Protein AF-A0AA39QCA6-F1 (afdb_monomer)

Secondary structure (DSSP, 8-state):
-PPPP-PPPEEEEHHHHHS--GGG-S-HHHHEEEESS----HHHHTSBHHHHHHHHHHHHHHHHHT----TTPEEEETTEEEEHHHHHHHHHHHT-BTTS----S-HHHHHHHHHHTEETTEE-------SEEEETTTTEEEETHHHHHH-SS---EEEEE-----TT-S----TT--HHHHHHHHHHTT-SEEE-HHHHSPPTTSTTGGGHHHHHHHHHHHGGGGGSSEEEE--S---GGGGGSTT-GGGSTTHHHH--SSEEE----TT----HHHHHHHHHHHHHHHHHHHTT-HHHHHHHHHTT-

Mean predicted aligned error: 9.58 Å

Nearest PDB structures (foldseek):
  4i4l-assembly1_A  TM=1.894E-01  e=5.790E+00  Escherichia coli K-12

pLDDT: mean 77.61, std 12.76, range [34.66, 95.19]

Organism: NCBI:txid153913

Structure (mmCIF, N/CA/C/O backbone):
data_AF-A0AA39QCA6-F1
#
_entry.id   AF-A0AA39QCA6-F1
#
loop_
_atom_site.group_PDB
_atom_site.id
_atom_site.type_symbol
_atom_site.label_atom_id
_atom_site.label_alt_id
_atom_site.label_comp_id
_atom_site.label_asym_id
_atom_site.label_entity_id
_atom_site.label_seq_id
_atom_site.pdbx_PDB_ins_code
_atom_site.Cartn_x
_atom_site.Cartn_y
_atom_site.Cartn_z
_atom_site.occupancy
_atom_site.B_iso_or_equiv
_atom_site.auth_seq_id
_atom_site.auth_comp_id
_atom_site.auth_asym_id
_atom_site.auth_atom_id
_atom_site.pdbx_PDB_model_num
ATOM 1 N N . MET A 1 1 ? 4.991 24.073 15.565 1.00 34.66 1 MET A N 1
ATOM 2 C CA . MET A 1 1 ? 5.374 22.679 15.270 1.00 34.66 1 MET A CA 1
ATOM 3 C C . MET A 1 1 ? 4.596 21.796 16.227 1.00 34.66 1 MET A C 1
ATOM 5 O O . MET A 1 1 ? 4.912 21.802 17.408 1.00 34.66 1 MET A O 1
ATOM 9 N N . TYR A 1 2 ? 3.527 21.143 15.769 1.00 42.19 2 TYR A N 1
ATOM 10 C CA . TYR A 1 2 ? 2.906 20.078 16.558 1.00 42.19 2 TYR A CA 1
ATOM 11 C C . TYR A 1 2 ? 3.878 18.895 16.539 1.00 42.19 2 TYR A C 1
ATOM 13 O O . TYR A 1 2 ? 4.306 18.484 15.461 1.00 42.19 2 TYR A O 1
ATOM 21 N N . GLY A 1 3 ? 4.318 18.434 17.711 1.00 46.06 3 GLY A N 1
ATOM 22 C CA . GLY A 1 3 ? 5.177 17.255 17.812 1.00 46.06 3 GLY A CA 1
ATOM 23 C C . GLY A 1 3 ? 4.458 16.044 17.223 1.00 46.06 3 GLY A C 1
ATOM 24 O O . GLY A 1 3 ? 3.248 15.903 17.401 1.00 46.06 3 GLY A O 1
ATOM 25 N N . LYS A 1 4 ? 5.188 15.197 16.494 1.00 58.91 4 LYS A N 1
ATOM 26 C CA . LYS A 1 4 ? 4.656 13.911 16.039 1.00 58.91 4 LYS A CA 1
ATOM 27 C C . LYS A 1 4 ? 4.224 13.108 17.280 1.00 58.91 4 LYS A C 1
ATOM 29 O O . LYS A 1 4 ? 4.981 13.116 18.253 1.00 58.91 4 LYS A O 1
ATOM 34 N N . PRO A 1 5 ? 3.037 12.477 17.287 1.00 67.06 5 PRO A N 1
ATOM 35 C CA . PRO A 1 5 ? 2.614 11.654 18.415 1.00 67.06 5 PRO A CA 1
ATOM 36 C C . PRO A 1 5 ? 3.649 10.555 18.684 1.00 67.06 5 PRO A C 1
ATOM 38 O O . PRO A 1 5 ? 4.165 9.955 17.741 1.00 67.06 5 PRO A O 1
ATOM 41 N N . ASP A 1 6 ? 3.969 10.320 19.955 1.00 77.44 6 ASP A N 1
ATOM 42 C CA . ASP A 1 6 ? 4.905 9.271 20.365 1.00 77.44 6 ASP A CA 1
ATOM 43 C C . ASP A 1 6 ? 4.131 7.965 20.580 1.00 77.44 6 ASP A C 1
ATOM 45 O O . ASP A 1 6 ? 3.565 7.727 21.648 1.00 77.44 6 ASP A O 1
ATOM 49 N N . TYR A 1 7 ? 4.017 7.159 19.523 1.00 85.88 7 TYR A N 1
ATOM 50 C CA . TYR A 1 7 ? 3.364 5.851 19.590 1.00 85.88 7 TYR A CA 1
ATOM 51 C C . TYR A 1 7 ? 4.320 4.780 20.137 1.00 85.88 7 TYR A C 1
ATOM 53 O O . TYR A 1 7 ? 5.543 4.909 20.003 1.00 85.88 7 TYR A O 1
ATOM 61 N N . PRO A 1 8 ? 3.796 3.688 20.728 1.00 86.56 8 PRO A N 1
ATOM 62 C CA . PRO A 1 8 ? 4.613 2.582 21.193 1.00 86.56 8 PRO A CA 1
ATOM 63 C C . PRO A 1 8 ? 5.435 2.010 20.044 1.00 86.56 8 PRO A C 1
ATOM 65 O O . PRO A 1 8 ? 4.950 1.819 18.929 1.00 86.56 8 PRO A O 1
ATOM 68 N N . LYS A 1 9 ? 6.689 1.687 20.350 1.00 91.81 9 LYS A N 1
ATOM 69 C CA . LYS A 1 9 ? 7.568 0.998 19.416 1.00 91.81 9 LYS A CA 1
ATOM 70 C C . LYS A 1 9 ? 7.007 -0.391 19.112 1.00 91.81 9 LYS A C 1
ATOM 72 O O . LYS A 1 9 ? 6.842 -1.198 20.027 1.00 91.81 9 LYS A O 1
ATOM 77 N N . ILE A 1 10 ? 6.772 -0.681 17.838 1.00 92.19 10 ILE A N 1
ATOM 78 C CA . ILE A 1 10 ? 6.326 -1.984 17.348 1.00 92.19 10 ILE A CA 1
ATOM 79 C C . ILE A 1 10 ? 7.381 -2.610 16.439 1.00 92.19 10 ILE A C 1
ATOM 81 O O . ILE A 1 10 ? 8.093 -1.909 15.718 1.00 92.19 10 ILE A O 1
ATOM 85 N N . THR A 1 11 ? 7.453 -3.940 16.465 1.00 94.19 11 THR A N 1
ATOM 86 C CA . THR A 1 11 ? 8.232 -4.736 15.519 1.00 94.19 11 THR A CA 1
ATOM 87 C C . THR A 1 11 ? 7.302 -5.674 14.756 1.00 94.19 11 THR A C 1
ATOM 89 O O . THR A 1 11 ? 6.596 -6.474 15.366 1.00 94.19 11 THR A O 1
ATOM 92 N N . LEU A 1 12 ? 7.321 -5.589 13.426 1.00 94.06 12 LEU A N 1
ATOM 93 C CA . LEU A 1 12 ? 6.774 -6.620 12.546 1.00 94.06 12 LEU A CA 1
ATOM 94 C C . LEU A 1 12 ? 7.924 -7.492 12.060 1.00 94.06 12 LEU A C 1
ATOM 96 O O . LEU A 1 12 ? 8.931 -6.958 11.600 1.00 94.06 12 LEU A O 1
ATOM 100 N N . SER A 1 13 ? 7.779 -8.811 12.120 1.00 93.88 13 SER A N 1
ATOM 101 C CA . SER A 1 13 ? 8.761 -9.732 11.549 1.00 93.88 13 SER A CA 1
ATOM 102 C C . SER A 1 13 ? 8.149 -10.540 10.416 1.00 93.88 13 SER A C 1
ATOM 104 O O . SER A 1 13 ? 6.953 -10.842 10.421 1.00 93.88 13 SER A O 1
ATOM 106 N N . ALA A 1 14 ? 8.977 -10.914 9.447 1.00 91.12 14 ALA A N 1
ATOM 107 C CA . ALA A 1 14 ? 8.542 -11.751 8.343 1.00 91.12 14 ALA A CA 1
ATOM 108 C C . ALA A 1 14 ? 8.024 -13.111 8.823 1.00 91.12 14 ALA A C 1
ATOM 110 O O . ALA A 1 14 ? 7.069 -13.627 8.242 1.00 91.12 14 ALA A O 1
ATOM 111 N N . HIS A 1 15 ? 8.588 -13.666 9.902 1.00 91.44 15 HIS A N 1
ATOM 112 C CA . HIS A 1 15 ? 8.078 -14.898 10.494 1.00 91.44 15 HIS A CA 1
ATOM 113 C C . HIS A 1 15 ? 6.670 -14.729 11.068 1.00 91.44 15 HIS A C 1
ATOM 115 O O . HIS A 1 15 ? 5.813 -15.575 10.826 1.00 91.44 15 HIS A O 1
ATOM 121 N N . GLY A 1 16 ? 6.404 -13.627 11.775 1.00 88.88 16 GLY A N 1
ATOM 122 C CA . GLY A 1 16 ? 5.080 -13.355 12.337 1.00 88.88 16 GLY A CA 1
ATOM 123 C C . GLY A 1 16 ? 4.006 -13.124 11.273 1.00 88.88 16 GLY A C 1
ATOM 124 O O . GLY A 1 16 ? 2.861 -13.522 11.468 1.00 88.88 16 GLY A O 1
ATOM 125 N N . GLU A 1 17 ? 4.373 -12.513 10.145 1.00 91.56 17 GLU A N 1
ATOM 126 C CA . GLU A 1 17 ? 3.425 -12.199 9.071 1.00 91.56 17 GLU A CA 1
ATOM 127 C C . GLU A 1 17 ? 3.255 -13.350 8.065 1.00 91.56 17 GLU A C 1
ATOM 129 O O . GLU A 1 17 ? 2.149 -13.595 7.596 1.00 91.56 17 GLU A O 1
ATOM 134 N N . THR A 1 18 ? 4.324 -14.091 7.750 1.00 86.56 18 THR A N 1
ATOM 135 C CA . THR A 1 18 ? 4.323 -15.083 6.654 1.00 86.56 18 THR A CA 1
ATOM 136 C C . THR A 1 18 ? 4.598 -16.521 7.087 1.00 86.56 18 THR A C 1
ATOM 138 O O . THR A 1 18 ? 4.476 -17.432 6.270 1.00 86.56 18 THR A O 1
ATOM 141 N N . GLY A 1 19 ? 5.043 -16.743 8.325 1.00 83.75 19 GLY A N 1
ATOM 142 C CA . GLY A 1 19 ? 5.541 -18.033 8.808 1.00 83.75 19 GLY A CA 1
ATOM 143 C C . GLY A 1 19 ? 6.961 -18.397 8.346 1.00 83.75 19 GLY A C 1
ATOM 144 O O . GLY A 1 19 ? 7.565 -19.302 8.923 1.00 83.75 19 GLY A O 1
ATOM 145 N N . HIS A 1 20 ? 7.540 -17.698 7.362 1.00 79.62 20 HIS A N 1
ATOM 146 C CA . HIS A 1 20 ? 8.895 -17.974 6.867 1.00 79.62 20 HIS A CA 1
ATOM 147 C C . HIS A 1 20 ? 9.974 -17.428 7.805 1.00 79.62 20 HIS A C 1
ATOM 149 O O . HIS A 1 20 ? 9.836 -16.349 8.373 1.00 79.62 20 HIS A O 1
ATOM 155 N N . THR A 1 21 ? 11.081 -18.156 7.946 1.00 83.50 21 THR A N 1
ATOM 156 C CA . THR A 1 21 ? 12.225 -17.712 8.753 1.00 83.50 21 THR A CA 1
ATOM 157 C C . THR A 1 21 ? 12.953 -16.551 8.079 1.00 83.50 21 THR A C 1
ATOM 159 O O . THR A 1 21 ? 13.288 -16.638 6.898 1.00 83.50 21 THR A O 1
ATOM 162 N N . GLU A 1 22 ? 13.295 -15.512 8.840 1.00 81.38 22 GLU A N 1
ATOM 163 C CA . GLU A 1 22 ? 13.960 -14.300 8.342 1.00 81.38 22 GLU A CA 1
ATOM 164 C C . GLU A 1 22 ? 15.272 -14.594 7.599 1.00 81.38 22 GLU A C 1
ATOM 166 O O . GLU A 1 22 ? 15.567 -13.963 6.590 1.00 81.38 22 GLU A O 1
ATOM 171 N N . LEU A 1 23 ? 16.026 -15.607 8.044 1.00 76.38 23 LEU A N 1
ATOM 172 C CA . LEU A 1 23 ? 17.295 -16.033 7.436 1.00 76.38 23 LEU A CA 1
ATOM 173 C C . LEU A 1 23 ? 17.159 -16.540 5.992 1.00 76.38 23 LEU A C 1
ATOM 175 O O . LEU A 1 23 ? 18.152 -16.616 5.277 1.00 76.38 23 LEU A O 1
ATOM 179 N N . THR A 1 24 ? 15.948 -16.907 5.568 1.00 81.06 24 THR A N 1
ATOM 180 C CA . THR A 1 24 ? 15.674 -17.345 4.189 1.00 81.06 24 THR A CA 1
ATOM 181 C C . THR A 1 24 ? 15.316 -16.188 3.258 1.00 81.06 24 THR A C 1
ATOM 183 O O . THR A 1 24 ? 15.189 -16.393 2.054 1.00 81.06 24 THR A O 1
ATOM 186 N N . ILE A 1 25 ? 15.167 -14.974 3.798 1.00 82.19 25 ILE A N 1
ATOM 187 C CA . ILE A 1 25 ? 14.769 -13.782 3.052 1.00 82.19 25 ILE A CA 1
ATOM 188 C C . ILE A 1 25 ? 16.029 -12.971 2.725 1.00 82.19 25 ILE A C 1
ATOM 190 O O . ILE A 1 25 ? 16.629 -12.387 3.634 1.00 82.19 25 ILE A O 1
ATOM 194 N N . PRO A 1 26 ? 16.433 -12.900 1.445 1.00 81.62 26 PRO A N 1
ATOM 195 C CA . PRO A 1 26 ? 17.686 -12.254 1.046 1.00 81.62 26 PRO A CA 1
ATOM 196 C C . PRO A 1 26 ? 17.631 -10.722 1.168 1.00 81.62 26 PRO A C 1
ATOM 198 O O . PRO A 1 26 ? 18.648 -10.061 1.380 1.00 81.62 26 PRO A O 1
ATOM 201 N N . VAL A 1 27 ? 16.435 -10.136 1.069 1.00 82.88 27 VAL A N 1
ATOM 202 C CA . VAL A 1 27 ? 16.223 -8.690 1.175 1.00 82.88 27 VAL A CA 1
ATOM 203 C C . VAL A 1 27 ? 16.119 -8.297 2.648 1.00 82.88 27 VAL A C 1
ATOM 205 O O . VAL A 1 27 ? 15.094 -8.517 3.290 1.00 82.88 27 VAL A O 1
ATOM 208 N N . LEU A 1 28 ? 17.160 -7.663 3.192 1.00 86.88 28 LEU A N 1
ATOM 209 C CA . LEU A 1 28 ? 17.229 -7.301 4.618 1.00 86.88 28 LEU A CA 1
ATOM 210 C C . LEU A 1 28 ? 16.045 -6.434 5.071 1.00 86.88 28 LEU A C 1
ATOM 212 O O . LEU A 1 28 ? 15.471 -6.659 6.135 1.00 86.88 28 LEU A O 1
ATOM 216 N N . LYS A 1 29 ? 15.616 -5.482 4.230 1.00 88.75 29 LYS A N 1
ATOM 217 C CA . LYS A 1 29 ? 14.455 -4.618 4.507 1.00 88.75 29 LYS A CA 1
ATOM 218 C C . LYS A 1 29 ? 13.118 -5.364 4.521 1.00 88.75 29 LYS A C 1
ATOM 220 O O . LYS A 1 29 ? 12.133 -4.767 4.931 1.00 88.75 29 LYS A O 1
ATOM 225 N N . GLN A 1 30 ? 13.064 -6.624 4.093 1.00 90.38 30 GLN A N 1
ATOM 226 C CA . GLN A 1 30 ? 11.866 -7.468 4.155 1.00 90.38 30 GLN A CA 1
ATOM 227 C C . GLN A 1 30 ? 11.841 -8.372 5.396 1.00 90.38 30 GLN A C 1
ATOM 229 O O . GLN A 1 30 ? 10.804 -8.957 5.686 1.00 90.38 30 GLN A O 1
ATOM 234 N N . GLN A 1 31 ? 12.945 -8.496 6.143 1.00 91.50 31 GLN A N 1
ATOM 235 C CA . GLN A 1 31 ? 13.037 -9.418 7.284 1.00 91.50 31 GLN A CA 1
ATOM 236 C C . GLN A 1 31 ? 12.243 -8.935 8.499 1.00 91.50 31 GLN A C 1
ATOM 238 O O . GLN A 1 31 ? 11.562 -9.717 9.160 1.00 91.50 31 GLN A O 1
ATOM 243 N N . SER A 1 32 ? 12.334 -7.644 8.816 1.00 94.31 32 SER A N 1
ATOM 244 C CA . SER A 1 32 ? 11.554 -7.037 9.891 1.00 94.31 32 SER A CA 1
ATOM 245 C C . SER A 1 32 ? 11.442 -5.528 9.717 1.00 94.31 32 SER A C 1
ATOM 247 O O . SER A 1 32 ? 12.291 -4.894 9.093 1.00 94.31 32 SER A O 1
ATOM 249 N N . TYR A 1 33 ? 10.394 -4.954 10.290 1.00 95.19 33 TYR A N 1
ATOM 250 C CA . TYR A 1 33 ? 10.192 -3.521 10.448 1.00 95.19 33 TYR A CA 1
ATOM 251 C C . TYR A 1 33 ? 10.167 -3.207 11.937 1.00 95.19 33 TYR A C 1
ATOM 253 O O . TYR A 1 33 ? 9.580 -3.955 12.715 1.00 95.19 33 TYR A O 1
ATOM 261 N N . THR A 1 34 ? 10.793 -2.108 12.348 1.00 95.19 34 THR A N 1
ATOM 262 C CA . THR A 1 34 ? 10.711 -1.618 13.724 1.00 95.19 34 THR A CA 1
ATOM 263 C C . THR A 1 34 ? 10.578 -0.103 13.729 1.00 95.19 34 THR A C 1
ATOM 265 O O . THR A 1 34 ? 11.450 0.594 13.215 1.00 95.19 34 THR A O 1
ATOM 268 N N . GLY A 1 35 ? 9.520 0.413 14.350 1.00 91.81 35 GLY A N 1
ATOM 269 C CA . GLY A 1 35 ? 9.253 1.848 14.390 1.00 91.81 35 GLY A CA 1
ATOM 270 C C . GLY A 1 35 ? 8.191 2.232 15.411 1.00 91.81 35 GLY A C 1
ATOM 271 O O . GLY A 1 35 ? 7.614 1.373 16.068 1.00 91.81 35 GLY A O 1
ATOM 272 N N . ASN A 1 36 ? 7.948 3.535 15.531 1.00 90.81 36 ASN A N 1
ATOM 273 C CA . ASN A 1 36 ? 6.932 4.121 16.412 1.00 90.81 36 ASN A CA 1
ATOM 274 C C . ASN A 1 36 ? 5.723 4.588 15.587 1.00 90.81 36 ASN A C 1
ATOM 276 O O . ASN A 1 36 ? 5.156 5.637 15.854 1.00 90.81 36 ASN A O 1
ATOM 280 N N . GLU A 1 37 ? 5.393 3.889 14.507 1.00 90.25 37 GLU A N 1
ATOM 281 C CA . GLU A 1 37 ? 4.160 4.134 13.759 1.00 90.25 37 GLU A CA 1
ATOM 282 C C . GLU A 1 37 ? 3.080 3.171 14.269 1.00 90.25 37 GLU A C 1
ATOM 284 O O . GLU A 1 37 ? 3.424 2.057 14.675 1.00 90.25 37 GLU A O 1
ATOM 289 N N . PRO A 1 38 ? 1.786 3.542 14.232 1.00 89.75 38 PRO A N 1
ATOM 290 C CA . PRO A 1 38 ? 0.683 2.718 14.729 1.00 89.75 38 PRO A CA 1
ATOM 291 C C . PRO A 1 38 ? 0.338 1.584 13.747 1.00 89.75 38 PRO A C 1
ATOM 293 O O . PRO A 1 38 ? -0.787 1.457 13.264 1.00 89.75 38 PRO A O 1
ATOM 296 N N . VAL A 1 39 ? 1.337 0.771 13.413 1.00 92.06 39 VAL A N 1
ATOM 297 C CA . VAL A 1 39 ? 1.218 -0.394 12.540 1.00 92.06 39 VAL A CA 1
ATOM 298 C C . VAL A 1 39 ? 0.601 -1.548 13.329 1.00 92.06 39 VAL A C 1
ATOM 300 O O . VAL A 1 39 ? 0.901 -1.742 14.502 1.00 92.06 39 VAL A O 1
ATOM 303 N N . ILE A 1 40 ? -0.260 -2.333 12.688 1.00 91.69 40 ILE A N 1
ATOM 304 C CA . ILE A 1 40 ? -0.935 -3.493 13.273 1.00 91.69 40 ILE A CA 1
ATOM 305 C C . ILE A 1 40 ? -0.448 -4.743 12.532 1.00 91.69 40 ILE A C 1
ATOM 307 O O . ILE A 1 40 ? -0.477 -4.781 11.302 1.00 91.69 40 ILE A O 1
ATOM 311 N N . SER A 1 41 ? 0.003 -5.776 13.243 1.00 92.12 41 SER A N 1
ATOM 312 C CA . SER A 1 41 ? 0.341 -7.061 12.611 1.00 92.12 41 SER A CA 1
ATOM 313 C C . SER A 1 41 ? -0.892 -7.725 11.992 1.00 92.12 41 SER A C 1
ATOM 315 O O . SER A 1 41 ? -2.031 -7.434 12.367 1.00 92.12 41 SER A O 1
ATOM 317 N N . SER A 1 42 ? -0.696 -8.626 11.030 1.00 89.50 42 SER A N 1
ATOM 318 C CA . SER A 1 42 ? -1.829 -9.198 10.289 1.00 89.50 42 SER A CA 1
ATOM 319 C C . SER A 1 42 ? -2.793 -9.987 11.181 1.00 89.50 42 SER A C 1
ATOM 321 O O . SER A 1 42 ? -4.003 -9.873 11.017 1.00 89.50 42 SER A O 1
ATOM 323 N N . ALA A 1 43 ? -2.302 -10.720 12.184 1.00 90.06 43 ALA A N 1
ATOM 324 C CA . ALA A 1 43 ? -3.157 -11.490 13.094 1.00 90.06 43 ALA A CA 1
ATOM 325 C C . ALA A 1 43 ? -4.204 -10.633 13.853 1.00 90.06 43 ALA A C 1
ATOM 327 O O . ALA A 1 43 ? -5.399 -10.925 13.744 1.00 90.06 43 ALA A O 1
ATOM 328 N N . PRO A 1 44 ? -3.831 -9.560 14.585 1.00 89.06 44 PRO A N 1
ATOM 329 C CA . PRO A 1 44 ? -4.809 -8.675 15.212 1.00 89.06 44 PRO A CA 1
ATOM 330 C C . PRO A 1 44 ? -5.627 -7.868 14.201 1.00 89.06 44 PRO A C 1
ATOM 332 O O . PRO A 1 44 ? -6.803 -7.625 14.465 1.00 89.06 44 PRO A O 1
ATOM 335 N N . ALA A 1 45 ? -5.056 -7.481 13.053 1.00 90.00 45 ALA A N 1
ATOM 336 C CA . ALA A 1 45 ? -5.798 -6.785 11.999 1.00 90.00 45 ALA A CA 1
ATOM 337 C C . ALA A 1 45 ? -6.918 -7.654 11.408 1.00 90.00 45 ALA A C 1
ATOM 339 O O . ALA A 1 45 ? -7.975 -7.128 11.081 1.00 90.00 45 ALA A O 1
ATOM 340 N N . ASN A 1 46 ? -6.706 -8.970 11.316 1.00 92.06 46 ASN A N 1
ATOM 341 C CA . ASN A 1 46 ? -7.664 -9.955 10.807 1.00 92.06 46 ASN A CA 1
ATOM 342 C C . ASN A 1 46 ? -8.655 -10.450 11.875 1.00 92.06 46 ASN A C 1
ATOM 344 O O . ASN A 1 46 ? -9.459 -11.330 11.584 1.00 92.06 46 ASN A O 1
ATOM 348 N N . THR A 1 47 ? -8.594 -9.947 13.115 1.00 93.06 47 THR A N 1
ATOM 349 C CA . THR A 1 47 ? -9.571 -10.339 14.140 1.00 93.06 47 THR A CA 1
ATOM 350 C C . THR A 1 47 ? -10.933 -9.711 13.812 1.00 93.06 47 THR A C 1
ATOM 352 O O . THR A 1 47 ? -10.996 -8.482 13.697 1.00 93.06 47 THR A O 1
ATOM 355 N N . PRO A 1 48 ? -12.021 -10.491 13.694 1.00 93.06 48 PRO A N 1
ATOM 356 C CA . PRO A 1 48 ? -13.343 -9.943 13.416 1.00 93.06 48 PRO A CA 1
ATOM 357 C C . PRO A 1 48 ? -13.832 -9.026 14.544 1.00 93.06 48 PRO A C 1
ATOM 359 O O . PRO A 1 48 ? -13.730 -9.353 15.728 1.00 93.06 48 PRO A O 1
ATOM 362 N N . CYS A 1 49 ? -14.417 -7.879 14.200 1.00 91.12 49 CYS A N 1
ATOM 363 C CA . CYS A 1 49 ? -14.918 -6.923 15.188 1.00 91.12 49 CYS A CA 1
ATOM 364 C C . CYS A 1 49 ? -16.040 -7.510 16.057 1.00 91.12 49 CYS A C 1
ATOM 366 O O . CYS A 1 49 ? -16.173 -7.104 17.212 1.00 91.12 49 CYS A O 1
ATOM 368 N N . ALA A 1 50 ? -16.832 -8.467 15.553 1.00 92.06 50 ALA A N 1
ATOM 369 C CA . ALA A 1 50 ? -17.869 -9.109 16.365 1.00 92.06 50 ALA A CA 1
ATOM 370 C C . ALA A 1 50 ? -17.289 -10.007 17.468 1.00 92.06 50 ALA A C 1
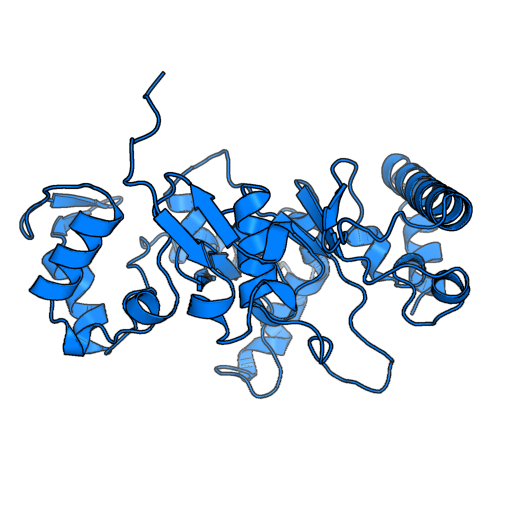ATOM 372 O O . ALA A 1 50 ? -17.909 -10.131 18.521 1.00 92.06 50 ALA A O 1
ATOM 373 N N . GLU A 1 51 ? -16.099 -10.584 17.262 1.00 94.38 51 GLU A N 1
ATOM 374 C CA . GLU A 1 51 ? -15.392 -11.363 18.289 1.00 94.38 51 GLU A CA 1
ATOM 375 C C . GLU A 1 51 ? -14.929 -10.463 19.443 1.00 94.38 51 GLU A C 1
ATOM 377 O O . GLU A 1 51 ? -15.006 -10.835 20.611 1.00 94.38 51 GLU A O 1
ATOM 382 N N . LEU A 1 52 ? -14.485 -9.251 19.112 1.00 91.69 52 LEU A N 1
ATOM 383 C CA . LEU A 1 52 ? -13.999 -8.266 20.077 1.00 91.69 52 LEU A CA 1
ATOM 384 C C . LEU A 1 52 ? -15.131 -7.525 20.800 1.00 91.69 52 LEU A C 1
ATOM 386 O O . LEU A 1 52 ? -14.961 -7.072 21.934 1.00 91.69 52 LEU A O 1
ATOM 390 N N . GLY A 1 53 ? -16.267 -7.349 20.123 1.00 91.38 53 GLY A N 1
ATOM 391 C CA . GLY A 1 53 ? -17.313 -6.422 20.537 1.00 91.38 53 GLY A CA 1
ATOM 392 C C . GLY A 1 53 ? -16.844 -4.960 20.526 1.00 91.38 53 GLY A C 1
ATOM 393 O O . GLY A 1 53 ? -15.671 -4.648 20.321 1.00 91.38 53 GLY A O 1
ATOM 394 N N . ILE A 1 54 ? -17.765 -4.026 20.776 1.00 89.19 54 ILE A N 1
ATOM 395 C CA . ILE A 1 54 ? -17.458 -2.582 20.750 1.00 89.19 54 ILE A CA 1
ATOM 396 C C . ILE A 1 54 ? -16.353 -2.233 21.759 1.00 89.19 54 ILE A C 1
ATOM 398 O O . ILE A 1 54 ? -15.429 -1.494 21.425 1.00 89.19 54 ILE A O 1
ATOM 402 N N . ASN A 1 55 ? -16.411 -2.807 22.967 1.00 89.31 55 ASN A N 1
ATOM 403 C CA . ASN A 1 55 ? -15.417 -2.572 24.016 1.00 89.31 55 ASN A CA 1
ATOM 404 C C . ASN A 1 55 ? -14.028 -3.076 23.609 1.00 89.31 55 ASN A C 1
ATOM 406 O O . ASN A 1 55 ? -13.065 -2.324 23.717 1.00 89.31 55 ASN A O 1
ATOM 410 N N . GLY A 1 56 ? -13.924 -4.303 23.088 1.00 90.19 56 GLY A N 1
ATOM 411 C CA . GLY A 1 56 ? -12.637 -4.871 22.691 1.00 90.19 56 GLY A CA 1
ATOM 412 C C . GLY A 1 56 ? -12.020 -4.154 21.490 1.00 90.19 56 GLY A C 1
ATOM 413 O O . GLY A 1 56 ? -10.813 -3.914 21.476 1.00 90.19 56 GLY A O 1
ATOM 414 N N . VAL A 1 57 ? -12.833 -3.739 20.507 1.00 89.38 57 VAL A N 1
ATOM 415 C CA . VAL A 1 57 ? -12.361 -2.888 19.399 1.00 89.38 57 VAL A CA 1
ATOM 416 C C . VAL A 1 57 ? -11.813 -1.575 19.953 1.00 89.38 57 VAL A C 1
ATOM 418 O O . VAL A 1 57 ? -10.717 -1.154 19.596 1.00 89.38 57 VAL A O 1
ATOM 421 N N . PHE A 1 58 ? -12.545 -0.947 20.867 1.00 87.25 58 PHE A N 1
ATOM 422 C CA . PHE A 1 58 ? -12.160 0.321 21.467 1.00 87.25 58 PHE A CA 1
ATOM 423 C C . PHE A 1 58 ? -10.852 0.246 22.272 1.00 87.25 58 PHE A C 1
ATOM 425 O O . PHE A 1 58 ? -9.967 1.086 22.106 1.00 87.25 58 PHE A O 1
ATOM 432 N N . GLU A 1 59 ? -10.701 -0.776 23.113 1.00 88.88 59 GLU A N 1
ATOM 433 C CA . GLU A 1 59 ? -9.479 -1.022 23.883 1.00 88.88 59 GLU A CA 1
ATOM 434 C C . GLU A 1 59 ? -8.271 -1.234 22.969 1.00 88.88 59 GLU A C 1
ATOM 436 O O . GLU A 1 59 ? -7.213 -0.641 23.195 1.00 88.88 59 GLU A O 1
ATOM 441 N N . ARG A 1 60 ? -8.435 -2.014 21.893 1.00 89.69 60 ARG A N 1
ATOM 442 C CA . ARG A 1 60 ? -7.371 -2.219 20.904 1.00 89.69 60 ARG A CA 1
ATOM 443 C C . ARG A 1 60 ? -7.003 -0.930 20.175 1.00 89.69 60 ARG A C 1
ATOM 445 O O . ARG A 1 60 ? -5.818 -0.670 20.006 1.00 89.69 60 ARG A O 1
ATOM 452 N N . LEU A 1 61 ? -7.977 -0.100 19.795 1.00 87.50 61 LEU A N 1
ATOM 453 C CA . LEU A 1 61 ? -7.712 1.206 19.174 1.00 87.50 61 LEU A CA 1
ATOM 454 C C . LEU A 1 61 ? -6.884 2.112 20.080 1.00 87.50 61 LEU A C 1
ATOM 456 O O . LEU A 1 61 ? -5.886 2.679 19.641 1.00 87.50 61 LEU A O 1
ATOM 460 N N . ASN A 1 62 ? -7.283 2.215 21.347 1.00 87.75 62 ASN A N 1
ATOM 461 C CA . ASN A 1 62 ? -6.556 2.989 22.344 1.00 87.75 62 ASN A CA 1
ATOM 462 C C . ASN A 1 62 ? -5.126 2.468 22.535 1.00 87.75 62 ASN A C 1
ATOM 464 O O . ASN A 1 62 ? -4.191 3.264 22.592 1.00 87.75 62 ASN A O 1
ATOM 468 N N . ALA A 1 63 ? -4.941 1.145 22.566 1.00 88.31 63 ALA A N 1
ATOM 469 C CA . ALA A 1 63 ? -3.619 0.534 22.654 1.00 88.31 63 ALA A CA 1
ATOM 470 C C . ALA A 1 63 ? -2.750 0.836 21.418 1.00 88.31 63 ALA A C 1
ATOM 472 O O . ALA A 1 63 ? -1.594 1.224 21.569 1.00 88.31 63 ALA A O 1
ATOM 473 N N . THR A 1 64 ? -3.301 0.712 20.204 1.00 87.62 64 THR A N 1
ATOM 474 C CA . THR A 1 64 ? -2.584 0.981 18.945 1.00 87.62 64 THR A CA 1
ATOM 475 C C . THR A 1 64 ? -2.203 2.453 18.796 1.00 87.62 64 THR A C 1
ATOM 477 O O . THR A 1 64 ? -1.098 2.762 18.359 1.00 87.62 64 THR A O 1
ATOM 480 N N . LEU A 1 65 ? -3.100 3.369 19.163 1.00 85.06 65 LEU A N 1
ATOM 481 C CA . LEU A 1 65 ? -2.900 4.811 19.000 1.00 85.06 65 LEU A CA 1
ATOM 482 C C . LEU A 1 65 ? -2.275 5.483 20.231 1.00 85.06 65 LEU A C 1
ATOM 484 O O . LEU A 1 65 ? -2.095 6.699 20.218 1.00 85.06 65 LEU A O 1
ATOM 488 N N . ALA A 1 66 ? -1.957 4.720 21.282 1.00 85.31 66 ALA A N 1
ATOM 489 C CA . ALA A 1 66 ? -1.525 5.237 22.583 1.00 85.31 66 ALA A CA 1
ATOM 490 C C . ALA A 1 66 ? -2.447 6.331 23.143 1.00 85.31 66 ALA A C 1
ATOM 492 O O . ALA A 1 66 ? -1.998 7.340 23.691 1.00 85.31 66 ALA A O 1
ATOM 493 N N . THR A 1 67 ? -3.756 6.130 23.006 1.00 82.56 67 THR A N 1
ATOM 494 C CA . THR A 1 67 ? -4.774 7.044 23.524 1.00 82.56 67 THR A CA 1
ATOM 495 C C . THR A 1 67 ? -5.505 6.450 24.721 1.00 82.56 67 THR A C 1
ATOM 497 O O . THR A 1 67 ? -5.558 5.241 24.916 1.00 82.56 67 THR A O 1
ATOM 500 N N . SER A 1 68 ? -6.106 7.317 25.530 1.00 78.94 68 SER A N 1
ATOM 501 C CA . SER A 1 68 ? -6.949 6.953 26.675 1.00 78.94 68 SER A CA 1
ATOM 502 C C . SER A 1 68 ? -8.375 7.481 26.504 1.00 78.94 68 SER A C 1
ATOM 504 O O . SER A 1 68 ? -9.009 7.921 27.463 1.00 78.94 68 SER A O 1
ATOM 506 N N . GLN A 1 69 ? -8.874 7.492 25.262 1.00 71.81 69 GLN A N 1
ATOM 507 C CA . GLN A 1 69 ? -10.216 7.999 24.982 1.00 71.81 69 GLN A CA 1
ATOM 508 C C . GLN A 1 69 ? -11.263 7.130 25.682 1.00 71.81 69 GLN A C 1
ATOM 510 O O . GLN A 1 69 ? -11.013 5.962 25.981 1.00 71.81 69 GLN A O 1
ATOM 515 N N . SER A 1 70 ? -12.453 7.685 25.899 1.00 73.00 70 SER A N 1
ATOM 516 C CA . SER A 1 70 ? -13.647 6.945 26.325 1.00 73.00 70 SER A CA 1
ATOM 517 C C . SER A 1 70 ? -14.584 6.690 25.140 1.00 73.00 70 SER A C 1
ATOM 519 O O . SER A 1 70 ? -14.528 7.384 24.128 1.00 73.00 70 SER A O 1
ATOM 521 N N . GLN A 1 71 ? -15.496 5.728 25.255 1.00 66.12 71 GLN A N 1
ATOM 522 C CA . GLN A 1 71 ? -16.487 5.459 24.198 1.00 66.12 71 GLN A CA 1
ATOM 523 C C . GLN A 1 71 ? -17.438 6.637 23.943 1.00 66.12 71 GLN A C 1
ATOM 525 O O . GLN A 1 71 ? -17.973 6.791 22.842 1.00 66.12 71 GLN A O 1
ATOM 530 N N . GLU A 1 72 ? -17.618 7.474 24.966 1.00 67.69 72 GLU A N 1
ATOM 531 C CA . GLU A 1 72 ? -18.389 8.716 24.940 1.00 67.69 72 GLU A CA 1
ATOM 532 C C . GLU A 1 72 ? -17.600 9.887 24.345 1.00 67.69 72 GLU A C 1
ATOM 534 O O . GLU A 1 72 ? -18.158 10.967 24.157 1.00 67.69 72 GLU A O 1
ATOM 539 N N . SER A 1 73 ? -16.312 9.689 24.034 1.00 68.94 73 SER A N 1
ATOM 540 C CA . SER A 1 73 ? -15.495 10.723 23.409 1.00 68.94 73 SER A CA 1
ATOM 541 C C . SER A 1 73 ? -16.114 11.126 22.077 1.00 68.94 73 SER A C 1
ATOM 543 O O . SER A 1 73 ? -16.424 10.303 21.206 1.00 68.94 73 SER A O 1
ATOM 545 N N . GLU A 1 74 ? -16.338 12.427 21.952 1.00 66.00 74 GLU A N 1
ATOM 546 C CA . GLU A 1 74 ? -16.983 13.014 20.795 1.00 66.00 74 GLU A CA 1
ATOM 547 C C . GLU A 1 74 ? -15.955 13.202 19.688 1.00 66.00 74 GLU A C 1
ATOM 549 O O . GLU A 1 74 ? -14.947 13.889 19.852 1.00 66.00 74 GLU A O 1
ATOM 554 N N . VAL A 1 75 ? -16.238 12.613 18.533 1.00 65.00 75 VAL A N 1
ATOM 555 C CA . VAL A 1 75 ? -15.454 12.824 17.323 1.00 65.00 75 VAL A CA 1
ATOM 556 C C . VAL A 1 75 ? -16.155 13.887 16.502 1.00 65.00 75 VAL A C 1
ATOM 558 O O . VAL A 1 75 ? -17.328 13.754 16.131 1.00 65.00 75 VAL A O 1
ATOM 561 N N . LEU A 1 76 ? -15.423 14.958 16.206 1.00 55.03 76 LEU A N 1
ATOM 562 C CA . LEU A 1 76 ? -15.873 15.968 15.264 1.00 55.03 76 LEU A CA 1
ATOM 563 C C . LEU A 1 76 ? -15.815 15.376 13.856 1.00 55.03 76 LEU A C 1
ATOM 565 O O . LEU A 1 76 ? -14.738 15.131 13.315 1.00 55.03 76 LEU A O 1
ATOM 569 N N . ARG A 1 77 ? -16.985 15.155 13.256 1.00 59.72 77 ARG A N 1
ATOM 570 C CA . ARG A 1 77 ? -17.113 14.948 11.812 1.00 59.72 77 ARG A CA 1
ATOM 571 C C . ARG A 1 77 ? -17.538 16.262 11.155 1.00 59.72 77 ARG A C 1
ATOM 573 O O . ARG A 1 77 ? -18.203 17.073 11.807 1.00 59.72 77 ARG A O 1
ATOM 580 N N . PRO A 1 78 ? -17.217 16.480 9.868 1.00 52.34 78 PRO A N 1
ATOM 581 C CA . PRO A 1 78 ? -17.762 17.610 9.126 1.00 52.34 78 PRO A CA 1
ATOM 582 C C . PRO A 1 78 ? -19.296 17.630 9.244 1.00 52.34 78 PRO A C 1
ATOM 584 O O . PRO A 1 78 ? -19.974 16.707 8.800 1.00 52.34 78 PRO A O 1
ATOM 587 N N . GLY A 1 79 ? -19.840 18.649 9.914 1.00 52.19 79 GLY A N 1
ATOM 588 C CA . GLY A 1 79 ? -21.284 18.860 10.054 1.00 52.19 79 GLY A CA 1
ATOM 589 C C . GLY A 1 79 ? -22.030 17.980 11.069 1.00 52.19 79 GLY A C 1
ATOM 590 O O . GLY A 1 79 ? -23.246 18.132 11.181 1.00 52.19 79 GLY A O 1
ATOM 591 N N . ARG A 1 80 ? -21.370 17.088 11.830 1.00 60.50 80 ARG A N 1
ATOM 592 C CA . ARG A 1 80 ? -22.054 16.272 12.856 1.00 60.50 80 ARG A CA 1
ATOM 593 C C . ARG A 1 80 ? -21.152 15.903 14.035 1.00 60.50 80 ARG A C 1
ATOM 595 O O . ARG A 1 80 ? -20.009 15.490 13.861 1.00 60.50 80 ARG A O 1
ATOM 602 N N . LYS A 1 81 ? -21.712 16.002 15.242 1.00 60.78 81 LYS A N 1
ATOM 603 C CA . LYS A 1 81 ? -21.131 15.463 16.475 1.00 60.78 81 LYS A CA 1
ATOM 604 C C . LYS A 1 81 ? -21.557 14.002 16.609 1.00 60.78 81 LYS A C 1
ATOM 606 O O . LYS A 1 81 ? -22.753 13.711 16.574 1.00 60.78 81 LYS A O 1
ATOM 611 N N . THR A 1 82 ? -20.594 13.101 16.718 1.00 70.19 82 THR A N 1
ATOM 612 C CA . THR A 1 82 ? -20.822 11.652 16.738 1.00 70.19 82 THR A CA 1
ATOM 613 C C . THR A 1 82 ? -19.939 11.036 17.823 1.00 70.19 82 THR A C 1
ATOM 615 O O . THR A 1 82 ? -18.823 11.502 18.044 1.00 70.19 82 THR A O 1
ATOM 618 N N . THR A 1 83 ? -20.421 9.999 18.508 1.00 77.81 83 THR A N 1
ATOM 619 C CA . THR A 1 83 ? -19.625 9.254 19.498 1.00 77.81 83 THR A CA 1
ATOM 620 C C . THR A 1 83 ? -18.861 8.121 18.823 1.00 77.81 83 THR A C 1
ATOM 622 O O . THR A 1 83 ? -19.351 7.545 17.846 1.00 77.81 83 THR A O 1
ATOM 625 N N . LEU A 1 84 ? -17.696 7.746 19.357 1.00 75.75 84 LEU A N 1
ATOM 626 C CA . LEU A 1 84 ? -16.941 6.585 18.862 1.00 75.75 84 LEU A CA 1
ATOM 627 C C . LEU A 1 84 ? -17.778 5.307 18.865 1.00 75.75 84 LEU A C 1
ATOM 629 O O . LEU A 1 84 ? -17.729 4.550 17.900 1.00 75.75 84 LEU A O 1
ATOM 633 N N . HIS A 1 85 ? -18.625 5.117 19.878 1.00 82.00 85 HIS A N 1
ATOM 634 C CA . HIS A 1 85 ? -19.565 3.998 19.922 1.00 82.00 85 HIS A CA 1
ATOM 635 C C . HIS A 1 85 ? -20.413 3.893 18.642 1.00 82.00 85 HIS A C 1
ATOM 637 O O . HIS A 1 85 ? -20.419 2.861 17.976 1.00 82.00 85 HIS A O 1
ATOM 643 N N . SER A 1 86 ? -21.083 4.983 18.251 1.00 81.69 86 SER A N 1
ATOM 644 C CA . SER A 1 86 ? -21.937 5.005 17.051 1.00 81.69 86 SER A CA 1
ATOM 645 C C . SER A 1 86 ? -21.163 4.842 15.735 1.00 81.69 86 SER A C 1
ATOM 647 O O . SER A 1 86 ? -21.743 4.491 14.710 1.00 81.69 86 SER A O 1
ATOM 649 N N . ILE A 1 87 ? -19.849 5.085 15.753 1.00 80.19 87 ILE A N 1
ATOM 650 C CA . ILE A 1 87 ? -18.965 4.846 14.609 1.00 80.19 87 ILE A CA 1
ATOM 651 C C . ILE A 1 87 ? -18.621 3.363 14.490 1.00 80.19 87 ILE A C 1
ATOM 653 O O . ILE A 1 87 ? -18.568 2.863 13.371 1.00 80.19 87 ILE A O 1
ATOM 657 N N . LEU A 1 88 ? -18.375 2.683 15.613 1.00 84.25 88 LEU A N 1
ATOM 658 C CA . LEU A 1 88 ? -17.913 1.293 15.655 1.00 84.25 88 LEU A CA 1
ATOM 659 C C . LEU A 1 88 ? -19.050 0.275 15.538 1.00 84.25 88 LEU A C 1
ATOM 661 O O . LEU A 1 88 ? -18.847 -0.802 14.981 1.00 84.25 88 LEU A O 1
ATOM 665 N N . GLU A 1 89 ? -20.247 0.615 16.012 1.00 86.38 89 GLU A N 1
ATOM 666 C CA . GLU A 1 89 ? -21.416 -0.272 16.002 1.00 86.38 89 GLU A CA 1
ATOM 667 C C . GLU A 1 89 ? -21.701 -0.904 14.620 1.00 86.38 89 GLU A C 1
ATOM 669 O O . GLU A 1 89 ? -21.838 -2.129 14.558 1.00 86.38 89 GLU A O 1
ATOM 674 N N . PRO A 1 90 ? -21.685 -0.166 13.487 1.00 86.81 90 PRO A N 1
ATOM 675 C CA . PRO A 1 90 ? -21.864 -0.775 12.169 1.00 86.81 90 PRO A CA 1
ATOM 676 C C . PRO A 1 90 ? -20.776 -1.787 11.783 1.00 86.81 90 PRO A C 1
ATOM 678 O O . PRO A 1 90 ? -21.074 -2.736 11.065 1.00 86.81 90 PRO A O 1
ATOM 681 N N . TYR A 1 91 ? -19.531 -1.598 12.230 1.00 84.19 91 TYR A N 1
ATOM 682 C CA . TYR A 1 91 ? -18.405 -2.484 11.898 1.00 84.19 91 TYR A CA 1
ATOM 683 C C . TYR A 1 91 ? -18.492 -3.793 12.677 1.00 84.19 91 TYR A C 1
ATOM 685 O O . TYR A 1 91 ? -18.314 -4.871 12.116 1.00 84.19 91 TYR A O 1
ATOM 693 N N . VAL A 1 92 ? -18.864 -3.703 13.956 1.00 88.06 92 VAL A N 1
ATOM 694 C CA . VAL A 1 92 ? -19.169 -4.872 14.787 1.00 88.06 92 VAL A CA 1
ATOM 695 C C . VAL A 1 92 ? -20.366 -5.631 14.210 1.00 88.06 92 VAL A C 1
ATOM 697 O O . VAL A 1 92 ? -20.296 -6.845 14.048 1.00 88.06 92 VAL A O 1
ATOM 700 N N . ALA A 1 93 ? -21.437 -4.929 13.825 1.00 89.25 93 ALA A N 1
ATOM 701 C CA . ALA A 1 93 ? -22.646 -5.546 13.279 1.00 89.25 93 ALA A CA 1
ATOM 702 C C . ALA A 1 93 ? -22.426 -6.237 11.921 1.00 89.25 93 ALA A C 1
ATOM 704 O O . ALA A 1 93 ? -23.012 -7.287 11.666 1.00 89.25 93 ALA A O 1
ATOM 705 N N . ARG A 1 94 ? -21.581 -5.670 11.048 1.00 88.06 94 ARG A N 1
ATOM 706 C CA . ARG A 1 94 ? -21.187 -6.300 9.773 1.00 88.06 94 ARG A CA 1
ATOM 707 C C . ARG A 1 94 ? -20.133 -7.391 9.931 1.00 88.06 94 ARG A C 1
ATOM 709 O O . ARG A 1 94 ? -19.878 -8.105 8.965 1.00 88.06 94 ARG A O 1
ATOM 716 N N . ASN A 1 95 ? -19.566 -7.531 11.130 1.00 89.94 95 ASN A N 1
ATOM 717 C CA . ASN A 1 95 ? -18.436 -8.405 11.411 1.00 89.94 95 ASN A CA 1
ATOM 718 C C . ASN A 1 95 ? -17.218 -8.091 10.523 1.00 89.94 95 ASN A C 1
ATOM 720 O O . ASN A 1 95 ? -16.569 -8.995 10.002 1.00 89.94 95 ASN A O 1
ATOM 724 N N . ASP A 1 96 ? -16.940 -6.800 10.329 1.00 88.25 96 ASP A N 1
ATOM 725 C CA . ASP A 1 96 ? -15.746 -6.349 9.615 1.00 88.25 96 ASP A CA 1
ATOM 726 C C . ASP A 1 96 ? -14.489 -6.698 10.437 1.00 88.25 96 ASP A C 1
ATOM 728 O O . ASP A 1 96 ? -14.537 -6.730 11.667 1.00 88.25 96 ASP A O 1
ATOM 732 N N . ASP A 1 97 ? -13.344 -6.930 9.796 1.00 90.31 97 ASP A N 1
ATOM 733 C CA . ASP A 1 97 ? -12.083 -7.147 10.521 1.00 90.31 97 ASP A CA 1
ATOM 734 C C . ASP A 1 97 ? -11.602 -5.862 11.211 1.00 90.31 97 ASP A C 1
ATOM 736 O O . ASP A 1 97 ? -11.823 -4.769 10.691 1.00 90.31 97 ASP A O 1
ATOM 740 N N . PHE A 1 98 ? -10.862 -5.976 12.318 1.00 88.62 98 PHE A N 1
ATOM 741 C CA . PHE A 1 98 ? -10.322 -4.835 13.072 1.00 88.62 98 PHE A CA 1
ATOM 742 C C . PHE A 1 98 ? -9.479 -3.868 12.223 1.00 88.62 98 PHE A C 1
ATOM 744 O O . PHE A 1 98 ? -9.556 -2.655 12.403 1.00 88.62 98 PHE A O 1
ATOM 751 N N . GLY A 1 99 ? -8.705 -4.384 11.261 1.00 83.88 99 GLY A N 1
ATOM 752 C CA . GLY A 1 99 ? -7.932 -3.566 10.320 1.00 83.88 99 GLY A CA 1
ATOM 753 C C . GLY A 1 99 ? -8.804 -2.706 9.396 1.00 83.88 99 GLY A C 1
ATOM 754 O O . GLY A 1 99 ? -8.316 -1.749 8.799 1.00 83.88 99 GLY A O 1
ATOM 755 N N . THR A 1 100 ? -10.101 -3.003 9.293 1.00 80.69 100 THR A N 1
ATOM 756 C CA . THR A 1 100 ? -11.092 -2.199 8.569 1.00 80.69 100 THR A CA 1
ATOM 757 C C . THR A 1 100 ? -11.477 -1.000 9.433 1.00 80.69 100 THR A C 1
ATOM 759 O O . THR A 1 100 ? -12.566 -0.918 9.996 1.00 80.69 100 THR A O 1
ATOM 762 N N . MET A 1 101 ? -10.532 -0.075 9.589 1.00 65.38 101 MET A N 1
ATOM 763 C CA . MET A 1 101 ? -10.707 1.111 10.416 1.00 65.38 101 MET A CA 1
ATOM 764 C C . MET A 1 101 ? -11.888 1.964 9.933 1.00 65.38 101 MET A C 1
ATOM 766 O O . MET A 1 101 ? -12.142 2.056 8.727 1.00 65.38 101 MET A O 1
ATOM 770 N N . PRO A 1 102 ? -12.612 2.641 10.843 1.00 62.66 102 PRO A N 1
ATOM 771 C CA . PRO A 1 102 ? -13.765 3.434 10.472 1.00 62.66 102 PRO A CA 1
ATOM 772 C C . PRO A 1 102 ? -13.352 4.760 9.839 1.00 62.66 102 PRO A C 1
ATOM 774 O O . PRO A 1 102 ? -13.316 5.807 10.488 1.00 62.66 102 PRO A O 1
ATOM 777 N N . TYR A 1 103 ? -13.041 4.731 8.551 1.00 60.62 103 TYR A N 1
ATOM 778 C CA . TYR A 1 103 ? -12.643 5.936 7.851 1.00 60.62 103 TYR A CA 1
ATOM 779 C C . TYR A 1 103 ? -13.833 6.885 7.629 1.00 60.62 103 TYR A C 1
ATOM 781 O O . TYR A 1 103 ? -14.964 6.472 7.359 1.00 60.62 103 TYR A O 1
ATOM 789 N N . CYS A 1 104 ? -13.583 8.186 7.796 1.00 55.41 104 CYS A N 1
ATOM 790 C CA . CYS A 1 104 ? -14.597 9.235 7.722 1.00 55.41 104 CYS A CA 1
ATOM 791 C C . CYS A 1 104 ? -15.248 9.375 6.331 1.00 55.41 104 CYS A C 1
ATOM 793 O O . CYS A 1 104 ? -14.675 9.069 5.286 1.00 55.41 104 CYS A O 1
ATOM 795 N N . THR A 1 105 ? -16.475 9.894 6.349 1.00 53.47 105 THR A N 1
ATOM 796 C CA . THR A 1 105 ? -17.446 9.995 5.250 1.00 53.47 105 THR A CA 1
ATOM 797 C C . THR A 1 105 ? -17.175 11.168 4.297 1.00 53.47 105 THR A C 1
ATOM 799 O O . THR A 1 105 ? -18.023 12.039 4.154 1.00 53.47 105 THR A O 1
ATOM 802 N N . VAL A 1 106 ? -16.009 11.205 3.647 1.00 60.72 106 VAL A N 1
ATOM 803 C CA . VAL A 1 106 ? -15.737 12.091 2.478 1.00 60.72 106 VAL A CA 1
ATOM 804 C C . VAL A 1 106 ? -15.980 11.373 1.142 1.00 60.72 106 VAL A C 1
ATOM 806 O O . VAL A 1 106 ? -15.497 11.750 0.073 1.00 60.72 106 VAL A O 1
ATOM 809 N N . GLU A 1 107 ? -16.739 10.283 1.212 1.00 70.88 107 GLU A N 1
ATOM 810 C CA . GLU A 1 107 ? -17.056 9.417 0.086 1.00 70.88 107 GLU A CA 1
ATOM 811 C C . GLU A 1 107 ? -17.856 10.149 -0.998 1.00 70.88 107 GLU A C 1
ATOM 813 O O . GLU A 1 107 ? -17.608 9.943 -2.186 1.00 70.88 107 GLU A O 1
ATOM 818 N N . GLU A 1 108 ? -18.804 11.011 -0.622 1.00 70.44 108 GLU A N 1
ATOM 819 C CA . GLU A 1 108 ? -19.647 11.708 -1.595 1.00 70.44 108 GLU A CA 1
ATOM 820 C C . GLU A 1 108 ? -18.856 12.713 -2.431 1.00 70.44 108 GLU A C 1
ATOM 822 O O . GLU A 1 108 ? -19.033 12.772 -3.649 1.00 70.44 108 GLU A O 1
ATOM 827 N N . GLU A 1 109 ? -17.974 13.488 -1.805 1.00 71.00 109 GLU A N 1
ATOM 828 C CA . GLU A 1 109 ? -17.097 14.451 -2.468 1.00 71.00 109 GLU A CA 1
ATOM 829 C C . GLU A 1 109 ? -16.131 13.741 -3.420 1.00 71.00 109 GLU A C 1
ATOM 831 O O . GLU A 1 109 ? -16.011 14.133 -4.584 1.00 71.00 109 GLU A O 1
ATOM 836 N N . ALA A 1 110 ? -15.516 12.642 -2.972 1.00 73.25 110 ALA A N 1
ATOM 837 C CA . ALA A 1 110 ? -14.642 11.827 -3.811 1.00 73.25 110 ALA A CA 1
ATOM 838 C C . ALA A 1 110 ? -15.405 11.211 -4.999 1.00 73.25 110 ALA A C 1
ATOM 840 O O . ALA A 1 110 ? -14.964 11.296 -6.148 1.00 73.25 110 ALA A O 1
ATOM 841 N N . ARG A 1 111 ? -16.612 10.675 -4.762 1.00 76.44 111 ARG A N 1
ATOM 842 C CA . ARG A 1 111 ? -17.494 10.166 -5.828 1.00 76.44 111 ARG A CA 1
ATOM 843 C C . ARG A 1 111 ? -17.905 11.256 -6.813 1.00 76.44 111 ARG A C 1
ATOM 845 O O . ARG A 1 111 ? -17.944 10.978 -8.011 1.00 76.44 111 ARG A O 1
ATOM 852 N N . LYS A 1 112 ? -18.197 12.477 -6.353 1.00 80.25 112 LYS A N 1
ATOM 853 C CA . LYS A 1 112 ? -18.502 13.625 -7.227 1.00 80.25 112 LYS A CA 1
ATOM 854 C C . LYS A 1 112 ? -17.310 13.973 -8.115 1.00 80.25 112 LYS A C 1
ATOM 856 O O . LYS A 1 112 ? -17.496 14.130 -9.318 1.00 80.25 112 LYS A O 1
ATOM 861 N N . MET A 1 113 ? -16.099 14.016 -7.559 1.00 78.75 113 MET A N 1
ATOM 862 C CA . MET A 1 113 ? -14.877 14.260 -8.329 1.00 78.75 113 MET A CA 1
ATOM 863 C C . MET A 1 113 ? -14.689 13.223 -9.447 1.00 78.75 113 MET A C 1
ATOM 865 O O . MET A 1 113 ? -14.500 13.604 -10.599 1.00 78.75 113 MET A O 1
ATOM 869 N N . TRP A 1 114 ? -14.832 11.925 -9.153 1.00 79.12 114 TRP A N 1
ATOM 870 C CA . TRP A 1 114 ? -14.709 10.879 -10.180 1.00 79.12 114 TRP A CA 1
ATOM 871 C C . TRP A 1 114 ? -15.829 10.887 -11.217 1.00 79.12 114 TRP A C 1
ATOM 873 O O . TRP A 1 114 ? -15.590 10.531 -12.364 1.00 79.12 114 TRP A O 1
ATOM 883 N N . ARG A 1 115 ? -17.054 11.272 -10.846 1.00 81.19 115 ARG A N 1
ATOM 884 C CA . ARG A 1 115 ? -18.156 11.411 -11.813 1.00 81.19 115 ARG A CA 1
ATOM 885 C C . ARG A 1 115 ? -17.915 12.573 -12.771 1.00 81.19 115 ARG A C 1
ATOM 887 O O . ARG A 1 115 ? -18.167 12.440 -13.960 1.00 81.19 115 ARG A O 1
ATOM 894 N N . ASN A 1 116 ? -17.386 13.680 -12.257 1.00 82.31 116 ASN A N 1
ATOM 895 C CA . ASN A 1 116 ? -17.121 14.884 -13.043 1.00 82.31 116 ASN A CA 1
ATOM 896 C C . ASN A 1 116 ? -15.837 14.785 -13.883 1.00 82.31 116 ASN A C 1
ATOM 898 O O . ASN A 1 116 ? -15.582 15.650 -14.711 1.00 82.31 116 ASN A O 1
ATOM 902 N N . ALA A 1 117 ? -15.038 13.738 -13.682 1.00 81.00 117 ALA A N 1
ATOM 903 C CA . ALA A 1 117 ? -13.819 13.467 -14.432 1.00 81.00 117 ALA A CA 1
ATOM 904 C C . ALA A 1 117 ? -14.044 13.121 -15.908 1.00 81.00 117 ALA A C 1
ATOM 906 O O . ALA A 1 117 ? -13.146 13.312 -16.732 1.00 81.00 117 ALA A O 1
ATOM 907 N N . LEU A 1 118 ? -15.222 12.577 -16.220 1.00 81.06 118 LEU A N 1
ATOM 908 C CA . LEU A 1 118 ? -15.612 12.143 -17.552 1.00 81.06 118 LEU A CA 1
ATOM 909 C C . LEU A 1 118 ? -16.721 13.055 -18.073 1.00 81.06 118 LEU A C 1
ATOM 911 O O . LEU A 1 118 ? -17.783 13.171 -17.465 1.00 81.06 118 LEU A O 1
ATOM 915 N N . MET A 1 119 ? -16.494 13.672 -19.229 1.00 78.00 119 MET A N 1
ATOM 916 C CA . MET A 1 119 ? -17.509 14.432 -19.953 1.00 78.00 119 MET A CA 1
ATOM 917 C C . MET A 1 119 ? -17.595 13.898 -21.381 1.00 78.00 119 MET A C 1
ATOM 919 O O . MET A 1 119 ? -16.629 14.007 -22.133 1.00 78.00 119 MET A O 1
ATOM 923 N N . HIS A 1 120 ? -18.743 13.322 -21.756 1.00 76.94 120 HIS A N 1
ATOM 924 C CA . HIS A 1 120 ? -18.955 12.693 -23.071 1.00 76.94 120 HIS A CA 1
ATOM 925 C C . HIS A 1 120 ? -17.829 11.702 -23.445 1.00 76.94 120 HIS A C 1
ATOM 927 O O . HIS A 1 120 ? -17.212 11.832 -24.502 1.00 76.94 120 HIS A O 1
ATOM 933 N N . ASP A 1 121 ? -17.507 10.773 -22.535 1.00 75.69 121 ASP A N 1
ATOM 934 C CA . ASP A 1 121 ? -16.434 9.768 -22.671 1.00 75.69 121 ASP A CA 1
ATOM 935 C C . ASP A 1 121 ? -15.011 10.328 -22.840 1.00 75.69 121 ASP A C 1
ATOM 937 O O . ASP A 1 121 ? -14.079 9.609 -23.198 1.00 75.69 121 ASP A O 1
ATOM 941 N N . ARG A 1 122 ? -14.808 11.616 -22.543 1.00 80.69 122 ARG A N 1
ATOM 942 C CA . ARG A 1 122 ? -13.484 12.240 -22.508 1.00 80.69 122 ARG A CA 1
ATOM 943 C C . ARG A 1 122 ? -13.077 12.535 -21.078 1.00 80.69 122 ARG A C 1
ATOM 945 O O . ARG A 1 122 ? -13.842 13.125 -20.315 1.00 80.69 122 ARG A O 1
ATOM 952 N N . ILE A 1 123 ? -11.844 12.172 -20.746 1.00 81.62 123 ILE A N 1
ATOM 953 C CA . ILE A 1 123 ? -11.216 12.537 -19.479 1.00 81.62 123 ILE A CA 1
ATOM 954 C C . ILE A 1 123 ? -10.894 14.030 -19.536 1.00 81.62 123 ILE A C 1
ATOM 956 O O . ILE A 1 123 ? -10.036 14.459 -20.306 1.00 81.62 123 ILE A O 1
ATOM 960 N N . ILE A 1 124 ? -11.603 14.822 -18.734 1.00 83.31 124 ILE A N 1
ATOM 961 C CA . ILE A 1 124 ? -11.404 16.278 -18.650 1.00 83.31 124 ILE A CA 1
ATOM 962 C C . ILE A 1 124 ? -10.459 16.674 -17.514 1.00 83.31 124 ILE A C 1
ATOM 964 O O . ILE A 1 124 ? -10.015 17.816 -17.437 1.00 83.31 124 ILE A O 1
ATOM 968 N N . THR A 1 125 ? -10.149 15.746 -16.609 1.00 76.12 125 THR A N 1
ATOM 969 C CA . THR A 1 125 ? -9.225 15.961 -15.493 1.00 76.12 125 THR A CA 1
ATOM 970 C C . THR A 1 125 ? -8.323 14.747 -15.360 1.00 76.12 125 THR A C 1
ATOM 972 O O . THR A 1 125 ? -8.800 13.635 -15.191 1.00 76.12 125 THR A O 1
ATOM 975 N N . THR A 1 126 ? -7.012 14.958 -15.442 1.00 69.50 126 THR A N 1
ATOM 976 C CA . THR A 1 126 ? -6.004 13.893 -15.312 1.00 69.50 126 THR A CA 1
ATOM 977 C C . THR A 1 126 ? -5.409 13.810 -13.908 1.00 69.50 126 THR A C 1
ATOM 979 O O . THR A 1 126 ? -4.763 12.822 -13.576 1.00 69.50 126 THR A O 1
ATOM 982 N N . SER A 1 127 ? -5.638 14.826 -13.069 1.00 72.62 127 SER A N 1
ATOM 983 C CA . SER A 1 127 ? -5.189 14.851 -11.674 1.00 72.62 127 SER A CA 1
ATOM 984 C C . SER A 1 127 ? -6.237 14.230 -10.758 1.00 72.62 127 SER A C 1
ATOM 986 O O . SER A 1 127 ? -6.902 14.918 -9.984 1.00 72.62 127 SER A O 1
ATOM 988 N N . ILE A 1 128 ? -6.453 12.931 -10.939 1.00 76.44 128 ILE A N 1
ATOM 989 C CA . ILE A 1 128 ? -7.466 12.176 -10.213 1.00 76.44 128 ILE A CA 1
ATOM 990 C C . ILE A 1 128 ? -6.755 11.126 -9.375 1.00 76.44 128 ILE A C 1
ATOM 992 O O . ILE A 1 128 ? -6.057 10.283 -9.940 1.00 76.44 128 ILE A O 1
ATOM 996 N N . PRO A 1 129 ? -6.936 11.137 -8.046 1.00 77.31 129 PRO A N 1
ATOM 997 C CA . PRO A 1 129 ? -6.372 10.097 -7.215 1.00 77.31 129 PRO A CA 1
ATOM 998 C C . PRO A 1 129 ? -6.984 8.736 -7.528 1.00 77.31 129 PRO A C 1
ATOM 1000 O O . PRO A 1 129 ? -8.151 8.649 -7.941 1.00 77.31 129 PRO A O 1
ATOM 1003 N N . PRO A 1 130 ? -6.233 7.659 -7.249 1.00 84.81 130 PRO A N 1
ATOM 1004 C CA . PRO A 1 130 ? -6.740 6.308 -7.404 1.00 84.81 130 PRO A CA 1
ATOM 1005 C C . PRO A 1 130 ? -7.982 6.119 -6.535 1.00 84.81 130 PRO A C 1
ATOM 1007 O O . PRO A 1 130 ? -8.143 6.791 -5.523 1.00 84.81 130 PRO A O 1
ATOM 1010 N N . ARG A 1 131 ? -8.873 5.189 -6.883 1.00 87.12 131 ARG A N 1
ATOM 1011 C CA . ARG A 1 131 ? -10.057 4.904 -6.047 1.00 87.12 131 ARG A CA 1
ATOM 1012 C C . ARG A 1 131 ? -9.709 4.201 -4.746 1.00 87.12 131 ARG A C 1
ATOM 1014 O O . ARG A 1 131 ? -10.401 4.373 -3.746 1.00 87.12 131 ARG A O 1
ATOM 1021 N N . ARG A 1 132 ? -8.659 3.386 -4.793 1.00 88.19 132 ARG A N 1
ATOM 1022 C CA . ARG A 1 132 ? -8.236 2.458 -3.750 1.00 88.19 132 ARG A CA 1
ATOM 1023 C C . ARG A 1 132 ? -6.730 2.494 -3.591 1.00 88.19 132 ARG A C 1
ATOM 1025 O O . ARG A 1 132 ? -6.012 2.785 -4.547 1.00 88.19 132 ARG A O 1
ATOM 1032 N N . MET A 1 133 ? -6.284 2.227 -2.376 1.00 89.69 133 MET A N 1
ATOM 1033 C CA . MET A 1 133 ? -4.884 2.262 -1.972 1.00 89.69 133 MET A CA 1
ATOM 1034 C C . MET A 1 133 ? -4.689 1.243 -0.870 1.00 89.69 133 MET A C 1
ATOM 1036 O O . MET A 1 133 ? -5.610 0.955 -0.114 1.00 89.69 133 MET A O 1
ATOM 1040 N N . TRP A 1 134 ? -3.490 0.716 -0.758 1.00 92.31 134 TRP A N 1
ATOM 1041 C CA . TRP A 1 134 ? -3.113 -0.177 0.311 1.00 92.31 134 TRP A CA 1
ATOM 1042 C C . TRP A 1 134 ? -2.570 0.627 1.492 1.00 92.31 134 TRP A C 1
ATOM 1044 O O . TRP A 1 134 ? -1.544 1.296 1.380 1.00 92.31 134 TRP A O 1
ATOM 1054 N N . ASP A 1 135 ? -3.287 0.583 2.610 1.00 91.50 135 ASP A N 1
ATOM 1055 C CA . ASP A 1 135 ? -2.830 1.080 3.901 1.00 91.50 135 ASP A CA 1
ATOM 1056 C C . ASP A 1 135 ? -1.930 0.019 4.545 1.00 91.50 135 ASP A C 1
ATOM 1058 O O . ASP A 1 135 ? -2.385 -1.049 4.970 1.00 91.50 135 ASP A O 1
ATOM 1062 N N . LEU A 1 136 ? -0.632 0.312 4.600 1.00 93.31 136 LEU A N 1
ATOM 1063 C CA . LEU A 1 136 ? 0.370 -0.583 5.162 1.00 93.31 136 LEU A CA 1
ATOM 1064 C C . LEU A 1 136 ? 0.278 -0.677 6.684 1.00 93.31 136 LEU A C 1
ATOM 1066 O O . LEU A 1 136 ? 0.760 -1.657 7.252 1.00 93.31 136 LEU A O 1
ATOM 1070 N N . TYR A 1 137 ? -0.334 0.293 7.367 1.00 91.88 137 TYR A N 1
ATOM 1071 C CA . TYR A 1 137 ? -0.445 0.245 8.825 1.00 91.88 137 TYR A CA 1
ATOM 1072 C C . TYR A 1 137 ? -1.478 -0.799 9.240 1.00 91.88 137 TYR A C 1
ATOM 1074 O O . TYR A 1 137 ? -1.224 -1.576 10.155 1.00 91.88 137 TYR A O 1
ATOM 1082 N N . THR A 1 138 ? -2.587 -0.894 8.508 1.00 90.25 138 THR A N 1
ATOM 1083 C CA . THR A 1 138 ? -3.683 -1.841 8.775 1.00 90.25 138 THR A CA 1
ATOM 1084 C C . THR A 1 138 ? -3.641 -3.110 7.916 1.00 90.25 138 THR A C 1
ATOM 1086 O O . THR A 1 138 ? -4.392 -4.049 8.174 1.00 90.25 138 THR A O 1
ATOM 1089 N N . ASN A 1 139 ? -2.770 -3.160 6.903 1.00 92.44 139 ASN A N 1
ATOM 1090 C CA . ASN A 1 139 ? -2.735 -4.200 5.870 1.00 92.44 139 ASN A CA 1
ATOM 1091 C C . ASN A 1 139 ? -4.078 -4.361 5.138 1.00 92.44 139 ASN A C 1
ATOM 1093 O O . ASN A 1 139 ? -4.598 -5.472 4.994 1.00 92.44 139 ASN A O 1
ATOM 1097 N N . ARG A 1 140 ? -4.688 -3.247 4.716 1.00 89.62 140 ARG A N 1
ATOM 1098 C CA . ARG A 1 140 ? -5.988 -3.250 4.029 1.00 89.62 140 ARG A CA 1
ATOM 1099 C C . ARG A 1 140 ? -5.990 -2.376 2.792 1.00 89.62 140 ARG A C 1
ATOM 1101 O O . ARG A 1 140 ? -5.367 -1.320 2.749 1.00 89.62 140 ARG A O 1
ATOM 1108 N N . VAL A 1 141 ? -6.732 -2.811 1.777 1.00 89.38 141 VAL A N 1
ATOM 1109 C CA . VAL A 1 141 ? -7.063 -1.950 0.643 1.00 89.38 141 VAL A CA 1
ATOM 1110 C C . VAL A 1 141 ? -8.233 -1.074 1.052 1.00 89.38 141 VAL A C 1
ATOM 1112 O O . VAL A 1 141 ? -9.330 -1.560 1.323 1.00 89.38 141 VAL A O 1
ATOM 1115 N N . VAL A 1 142 ? -7.987 0.225 1.091 1.00 86.38 142 VAL A N 1
ATOM 1116 C CA . VAL A 1 142 ? -8.918 1.236 1.575 1.00 86.38 142 VAL A CA 1
ATOM 1117 C C . VAL A 1 142 ? -9.229 2.226 0.463 1.00 86.38 142 VAL A C 1
ATOM 1119 O O . VAL A 1 142 ? -8.432 2.398 -0.466 1.00 86.38 142 VAL A O 1
ATOM 1122 N N . PRO A 1 143 ? -10.387 2.893 0.511 1.00 85.56 143 PRO A N 1
ATOM 1123 C CA . PRO A 1 143 ? -10.666 3.960 -0.431 1.00 85.56 143 PRO A CA 1
ATOM 1124 C C . PRO A 1 143 ? -9.678 5.123 -0.303 1.00 85.56 143 PRO A C 1
ATOM 1126 O O . PRO A 1 143 ? -9.173 5.401 0.779 1.00 85.56 143 PRO A O 1
ATOM 1129 N N . SER A 1 144 ? -9.413 5.862 -1.377 1.00 80.69 144 SER A N 1
ATOM 1130 C CA . SER A 1 144 ? -8.393 6.919 -1.309 1.00 80.69 144 SER A CA 1
ATOM 1131 C C . SER A 1 144 ? -8.768 8.131 -0.466 1.00 80.69 144 SER A C 1
ATOM 1133 O O . SER A 1 144 ? -7.893 8.740 0.148 1.00 80.69 144 SER A O 1
ATOM 1135 N N . TRP A 1 145 ? -10.062 8.452 -0.364 1.00 75.88 145 TRP A N 1
ATOM 1136 C CA . TRP A 1 145 ? -10.563 9.574 0.446 1.00 75.88 145 TRP A CA 1
ATOM 1137 C C . TRP A 1 145 ? -10.221 9.457 1.933 1.00 75.88 145 TRP A C 1
ATOM 1139 O O . TRP A 1 145 ? -10.216 10.459 2.645 1.00 75.88 145 TRP A O 1
ATOM 1149 N N . VAL A 1 146 ? -9.880 8.253 2.388 1.00 74.81 146 VAL A N 1
ATOM 1150 C CA . VAL A 1 146 ? -9.326 7.992 3.715 1.00 74.81 146 VAL A CA 1
ATOM 1151 C C . VAL A 1 146 ? -8.084 8.834 3.985 1.00 74.81 146 VAL A C 1
ATOM 1153 O O . VAL A 1 146 ? -7.985 9.485 5.023 1.00 74.81 146 VAL A O 1
ATOM 1156 N N . GLY A 1 147 ? -7.150 8.857 3.038 1.00 66.31 147 GLY A N 1
ATOM 1157 C CA . GLY A 1 147 ? -5.921 9.623 3.182 1.00 66.31 147 GLY A CA 1
ATOM 1158 C C . GLY A 1 147 ? -6.148 11.131 3.071 1.00 66.31 147 GLY A C 1
ATOM 1159 O O . GLY A 1 147 ? -5.493 11.905 3.767 1.00 66.31 147 GLY A O 1
ATOM 1160 N N . TYR A 1 148 ? -7.139 11.546 2.275 1.00 63.16 148 TYR A N 1
ATOM 1161 C CA . TYR A 1 148 ? -7.549 12.947 2.150 1.00 63.16 148 TYR A CA 1
ATOM 1162 C C . TYR A 1 148 ? -8.160 13.507 3.433 1.00 63.16 148 TYR A C 1
ATOM 1164 O O . TYR A 1 148 ? -7.884 14.650 3.781 1.00 63.16 148 TYR A O 1
ATOM 1172 N N . ALA A 1 149 ? -8.959 12.716 4.156 1.00 55.59 149 ALA A N 1
ATOM 1173 C CA . ALA A 1 149 ? -9.576 13.140 5.413 1.00 55.59 149 ALA A CA 1
ATOM 1174 C C . ALA A 1 149 ? -8.540 13.526 6.481 1.00 55.59 149 ALA A C 1
ATOM 1176 O O . ALA A 1 149 ? -8.810 14.396 7.307 1.00 55.59 149 ALA A O 1
ATOM 1177 N N . ASN A 1 150 ? -7.364 12.894 6.440 1.00 51.84 150 ASN A N 1
ATOM 1178 C CA . ASN A 1 150 ? -6.337 13.036 7.465 1.00 51.84 150 ASN A CA 1
ATOM 1179 C C . ASN A 1 150 ? -5.361 14.187 7.183 1.00 51.84 150 ASN A C 1
ATOM 1181 O O . ASN A 1 150 ? -4.839 14.748 8.137 1.00 51.84 150 ASN A O 1
ATOM 1185 N N . ASN A 1 151 ? -5.144 14.567 5.916 1.00 51.16 151 ASN A N 1
ATOM 1186 C CA . ASN A 1 151 ? -4.249 15.659 5.512 1.00 51.16 151 ASN A CA 1
ATOM 1187 C C . ASN A 1 151 ? -4.756 16.314 4.211 1.00 51.16 151 ASN A C 1
ATOM 1189 O O . ASN A 1 151 ? -4.427 15.867 3.112 1.00 51.16 151 ASN A O 1
ATOM 1193 N N . TRP A 1 152 ? -5.538 17.393 4.326 1.00 46.19 152 TRP A N 1
ATOM 1194 C CA . TRP A 1 152 ? -6.140 18.165 3.216 1.00 46.19 152 TRP A CA 1
ATOM 1195 C C . TRP A 1 152 ? -5.117 18.965 2.362 1.00 46.19 152 TRP A C 1
ATOM 1197 O O . TRP A 1 152 ? -5.367 20.108 1.984 1.00 46.19 152 TRP A O 1
ATOM 1207 N N . GLY A 1 153 ? -3.953 18.394 2.044 1.00 44.88 153 GLY A N 1
ATOM 1208 C CA . GLY A 1 153 ? -2.935 19.061 1.219 1.00 44.88 153 GLY A CA 1
ATOM 1209 C C . GLY A 1 153 ? -1.669 18.248 0.938 1.00 44.88 153 GLY A C 1
ATOM 1210 O O . GLY A 1 153 ? -1.086 18.416 -0.125 1.00 44.88 153 GLY A O 1
ATOM 1211 N N . ASP A 1 154 ? -1.313 17.314 1.825 1.00 53.25 154 ASP A N 1
ATOM 1212 C CA . ASP A 1 154 ? -0.067 16.526 1.773 1.00 53.25 154 ASP A CA 1
ATOM 1213 C C . ASP A 1 154 ? -0.362 15.029 1.592 1.00 53.25 154 ASP A C 1
ATOM 1215 O O . ASP A 1 154 ? 0.091 14.163 2.345 1.00 53.25 154 ASP A O 1
ATOM 1219 N N . PHE A 1 155 ? -1.217 14.712 0.623 1.00 65.19 155 PHE A N 1
ATOM 1220 C CA . PHE A 1 155 ? -1.624 13.339 0.378 1.00 65.19 155 PHE A CA 1
ATOM 1221 C C . PHE A 1 155 ? -0.566 12.581 -0.450 1.00 65.19 155 PHE A C 1
ATOM 1223 O O . PHE A 1 155 ? -0.529 12.687 -1.677 1.00 65.19 155 PHE A O 1
ATOM 1230 N N . PHE A 1 156 ? 0.303 11.818 0.225 1.00 74.25 156 PHE A N 1
ATOM 1231 C CA . PHE A 1 156 ? 1.403 11.069 -0.395 1.00 74.25 156 PHE A CA 1
ATOM 1232 C C . PHE A 1 156 ? 1.076 9.579 -0.550 1.00 74.25 156 PHE A C 1
ATOM 1234 O O . PHE A 1 156 ? 1.095 8.818 0.417 1.00 74.25 156 PHE A O 1
ATOM 1241 N N . VAL A 1 157 ? 0.833 9.156 -1.792 1.00 84.81 157 VAL A N 1
ATOM 1242 C CA . VAL A 1 157 ? 0.765 7.738 -2.180 1.00 84.81 157 VAL A CA 1
ATOM 1243 C C . VAL A 1 157 ? 2.045 7.355 -2.884 1.00 84.81 157 VAL A C 1
ATOM 1245 O O . VAL A 1 157 ? 2.514 8.077 -3.765 1.00 84.81 157 VAL A O 1
ATOM 1248 N N . TRP A 1 158 ? 2.582 6.203 -2.509 1.00 87.56 158 TRP A N 1
ATOM 1249 C CA . TRP A 1 158 ? 3.749 5.624 -3.150 1.00 87.56 158 TRP A CA 1
ATOM 1250 C C . TRP A 1 158 ? 3.295 4.615 -4.195 1.00 87.56 158 TRP A C 1
ATOM 1252 O O . TRP A 1 158 ? 2.614 3.646 -3.869 1.00 87.56 158 TRP A O 1
ATOM 1262 N N . GLY A 1 159 ? 3.658 4.829 -5.455 1.00 86.62 159 GLY A N 1
ATOM 1263 C CA . GLY A 1 159 ? 3.384 3.868 -6.516 1.00 86.62 159 GLY A CA 1
ATOM 1264 C C . GLY A 1 159 ? 4.418 2.747 -6.504 1.00 86.62 159 GLY A C 1
ATOM 1265 O O . GLY A 1 159 ? 5.614 3.004 -6.650 1.00 86.62 159 GLY A O 1
ATOM 1266 N N . ILE A 1 160 ? 3.986 1.494 -6.385 1.00 84.31 160 ILE A N 1
ATOM 1267 C CA . ILE A 1 160 ? 4.849 0.362 -6.725 1.00 84.31 160 ILE A CA 1
ATOM 1268 C C . ILE A 1 160 ? 4.723 0.124 -8.223 1.00 84.31 160 ILE A C 1
ATOM 1270 O O . ILE A 1 160 ? 3.635 -0.094 -8.757 1.00 84.31 160 ILE A O 1
ATOM 1274 N N . SER A 1 161 ? 5.859 0.191 -8.899 1.00 76.56 161 SER A N 1
ATOM 1275 C CA . SER A 1 161 ? 5.999 -0.147 -10.309 1.00 76.56 161 SER A CA 1
ATOM 1276 C C . SER A 1 161 ? 6.754 -1.465 -10.385 1.00 76.56 161 SER A C 1
ATOM 1278 O O . SER A 1 161 ? 7.739 -1.677 -9.674 1.00 76.56 161 SER A O 1
ATOM 1280 N N . HIS A 1 162 ? 6.272 -2.395 -11.195 1.00 68.75 162 HIS A N 1
ATOM 1281 C CA . HIS A 1 162 ? 6.857 -3.725 -11.264 1.00 68.75 162 HIS A CA 1
ATOM 1282 C C . HIS A 1 162 ? 6.707 -4.324 -12.656 1.00 68.75 162 HIS A C 1
ATOM 1284 O O . HIS A 1 162 ? 5.857 -3.943 -13.460 1.00 68.75 162 HIS A O 1
ATOM 1290 N N . ALA A 1 163 ? 7.547 -5.321 -12.919 1.00 59.12 163 ALA A N 1
ATOM 1291 C CA . ALA A 1 163 ? 7.570 -6.050 -14.170 1.00 59.12 163 ALA A CA 1
ATOM 1292 C C . ALA A 1 163 ? 6.852 -7.415 -14.084 1.00 59.12 163 ALA A C 1
ATOM 1294 O O . ALA A 1 163 ? 7.327 -8.407 -14.633 1.00 59.12 163 ALA A O 1
ATOM 1295 N N . TRP A 1 164 ? 5.726 -7.511 -13.370 1.00 58.22 164 TRP A N 1
ATOM 1296 C CA . TRP A 1 164 ? 4.912 -8.733 -13.371 1.00 58.22 164 TRP A CA 1
ATOM 1297 C C . TRP A 1 164 ? 4.328 -8.917 -14.762 1.00 58.22 164 TRP A C 1
ATOM 1299 O O . TRP A 1 164 ? 3.825 -7.941 -15.302 1.00 58.22 164 TRP A O 1
ATOM 1309 N N . VAL A 1 165 ? 4.367 -10.116 -15.334 1.00 50.62 165 VAL A N 1
ATOM 1310 C CA . VAL A 1 165 ? 3.638 -10.560 -16.542 1.00 50.62 165 VAL A CA 1
ATOM 1311 C C . VAL A 1 165 ? 4.548 -10.907 -17.731 1.00 50.62 165 VAL A C 1
ATOM 1313 O O . VAL A 1 165 ? 5.257 -10.075 -18.298 1.00 50.62 165 VAL A O 1
ATOM 1316 N N . ASP A 1 166 ? 4.447 -12.181 -18.104 1.00 47.97 166 ASP A N 1
ATOM 1317 C CA . ASP A 1 166 ? 4.595 -12.737 -19.451 1.00 47.97 166 ASP A CA 1
ATOM 1318 C C . ASP A 1 166 ? 3.191 -12.761 -20.099 1.00 47.97 166 ASP A C 1
ATOM 1320 O O . ASP A 1 166 ? 2.212 -12.996 -19.393 1.00 47.97 166 ASP A O 1
ATOM 1324 N N . LYS A 1 167 ? 3.061 -12.550 -21.420 1.00 45.22 167 LYS A N 1
ATOM 1325 C CA . LYS A 1 167 ? 1.783 -12.420 -22.167 1.00 45.22 167 LYS A CA 1
ATOM 1326 C C . LYS A 1 167 ? 0.759 -13.547 -21.916 1.00 45.22 167 LYS A C 1
ATOM 1328 O O . LYS A 1 167 ? -0.405 -13.386 -22.269 1.00 45.22 167 LYS A O 1
ATOM 1333 N N . LYS A 1 168 ? 1.171 -14.687 -21.348 1.00 44.59 168 LYS A N 1
ATOM 1334 C CA . LYS A 1 168 ? 0.315 -15.848 -21.038 1.00 44.59 168 LYS A CA 1
ATOM 1335 C C . LYS A 1 168 ? -0.210 -15.920 -19.603 1.00 44.59 168 LYS A C 1
ATOM 1337 O O . LYS A 1 168 ? -1.076 -16.749 -19.336 1.00 44.59 168 LYS A O 1
ATOM 1342 N N . GLU A 1 169 ? 0.279 -15.093 -18.687 1.00 40.59 169 GLU A N 1
ATOM 1343 C CA . GLU A 1 169 ? -0.182 -15.084 -17.299 1.00 40.59 169 GLU A CA 1
ATOM 1344 C C . GLU A 1 169 ? -1.068 -13.853 -17.090 1.00 40.59 169 GLU A C 1
ATOM 1346 O O . GLU A 1 169 ? -0.575 -12.744 -16.920 1.00 40.59 169 GLU A O 1
ATOM 1351 N N . CYS A 1 170 ? -2.394 -14.036 -17.131 1.00 40.75 170 CYS A N 1
ATOM 1352 C CA . CYS A 1 170 ? -3.368 -12.943 -16.975 1.00 40.75 170 CYS A CA 1
ATOM 1353 C C . CYS A 1 170 ? -3.265 -12.194 -15.633 1.00 40.75 170 CYS A C 1
ATOM 1355 O O . CYS A 1 170 ? -3.883 -11.148 -15.505 1.00 40.75 170 CYS A O 1
ATOM 1357 N N . MET A 1 171 ? -2.515 -12.734 -14.667 1.00 50.03 171 MET A N 1
ATOM 1358 C CA . MET A 1 171 ? -2.004 -12.189 -13.396 1.00 50.03 171 MET A CA 1
ATOM 1359 C C . MET A 1 171 ? -1.397 -13.399 -12.650 1.00 50.03 171 MET A C 1
ATOM 1361 O O . MET A 1 171 ? -1.993 -14.475 -12.772 1.00 50.03 171 MET A O 1
ATOM 1365 N N . PRO A 1 172 ? -0.266 -13.330 -11.905 1.00 56.28 172 PRO A N 1
ATOM 1366 C CA . PRO A 1 172 ? -0.139 -12.530 -10.675 1.00 56.28 172 PRO A CA 1
ATOM 1367 C C . PRO A 1 172 ? 1.309 -12.006 -10.432 1.00 56.28 172 PRO A C 1
ATOM 1369 O O . PRO A 1 172 ? 2.226 -12.242 -11.210 1.00 56.28 172 PRO A O 1
ATOM 1372 N N . MET A 1 173 ? 1.584 -11.221 -9.388 1.00 53.53 173 MET A N 1
ATOM 1373 C CA . MET A 1 173 ? 2.267 -11.819 -8.233 1.00 53.53 173 MET A CA 1
ATOM 1374 C C . MET A 1 173 ? 3.305 -12.905 -8.593 1.00 53.53 173 MET A C 1
ATOM 1376 O O . MET A 1 173 ? 2.855 -14.048 -8.682 1.00 53.53 173 MET A O 1
ATOM 1380 N N . PRO A 1 174 ? 4.624 -12.676 -8.796 1.00 54.41 174 PRO A N 1
ATOM 1381 C CA . PRO A 1 174 ? 5.532 -13.797 -8.973 1.00 54.41 174 PRO A CA 1
ATOM 1382 C C . PRO A 1 174 ? 5.444 -14.722 -7.779 1.00 54.41 174 PRO A C 1
ATOM 1384 O O . PRO A 1 174 ? 5.244 -14.283 -6.646 1.00 54.41 174 PRO A O 1
ATOM 1387 N N . LYS A 1 175 ? 5.608 -16.011 -8.046 1.00 55.97 175 LYS A N 1
ATOM 1388 C CA . LYS A 1 175 ? 5.436 -17.074 -7.052 1.00 55.97 175 LYS A CA 1
ATOM 1389 C C . LYS A 1 175 ? 6.388 -16.937 -5.858 1.00 55.97 175 LYS A C 1
ATOM 1391 O O . LYS A 1 175 ? 6.095 -17.445 -4.786 1.00 55.97 175 LYS A O 1
ATOM 1396 N N . ASP A 1 176 ? 7.499 -16.239 -6.049 1.00 58.06 176 ASP A N 1
ATOM 1397 C CA . ASP A 1 176 ? 8.528 -15.882 -5.071 1.00 58.06 176 ASP A CA 1
ATOM 1398 C C . ASP A 1 176 ? 8.277 -14.519 -4.392 1.00 58.06 176 ASP A C 1
ATOM 1400 O O . ASP A 1 176 ? 9.162 -13.943 -3.762 1.00 58.06 176 ASP A O 1
ATOM 1404 N N . THR A 1 177 ? 7.074 -13.961 -4.528 1.00 68.88 177 THR A N 1
ATOM 1405 C CA . THR A 1 177 ? 6.706 -12.662 -3.961 1.00 68.88 177 THR A CA 1
ATOM 1406 C C . THR A 1 177 ? 5.581 -12.822 -2.960 1.00 68.88 177 THR A C 1
ATOM 1408 O O . THR A 1 177 ? 4.559 -13.440 -3.243 1.00 68.88 177 THR A O 1
ATOM 1411 N N . ASN A 1 178 ? 5.750 -12.214 -1.792 1.00 83.25 178 ASN A N 1
ATOM 1412 C CA . ASN A 1 178 ? 4.751 -12.196 -0.739 1.00 83.25 178 ASN A CA 1
ATOM 1413 C C . ASN A 1 178 ? 4.413 -10.734 -0.406 1.00 83.25 178 ASN A C 1
ATOM 1415 O O . ASN A 1 178 ? 5.314 -9.911 -0.224 1.00 83.25 178 ASN A O 1
ATOM 1419 N N . LEU A 1 179 ? 3.116 -10.409 -0.371 1.00 88.44 179 LEU A N 1
ATOM 1420 C CA . LEU A 1 179 ? 2.637 -9.060 -0.076 1.00 88.44 179 LEU A CA 1
ATOM 1421 C C . LE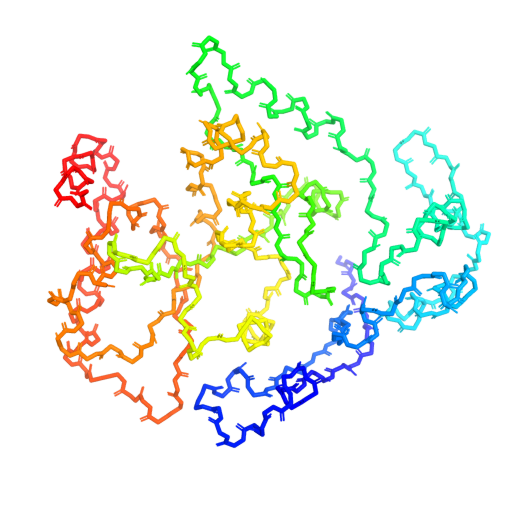U A 1 179 ? 3.106 -8.595 1.299 1.00 88.44 179 LEU A C 1
ATOM 1423 O O . LEU A 1 179 ? 3.533 -7.458 1.433 1.00 88.44 179 LEU A O 1
ATOM 1427 N N . ASP A 1 180 ? 3.136 -9.463 2.300 1.00 91.00 180 ASP A N 1
ATOM 1428 C CA . ASP A 1 180 ? 3.580 -9.073 3.633 1.00 91.00 180 ASP A CA 1
ATOM 1429 C C . ASP A 1 180 ? 5.078 -8.729 3.663 1.00 91.00 180 ASP A C 1
ATOM 1431 O O . ASP A 1 180 ? 5.486 -7.810 4.370 1.00 91.00 180 ASP A O 1
ATOM 1435 N N . LEU A 1 181 ? 5.901 -9.370 2.823 1.00 90.19 181 LEU A N 1
ATOM 1436 C CA . LEU A 1 181 ? 7.309 -8.982 2.663 1.00 90.19 181 LEU A CA 1
ATOM 1437 C C . LEU A 1 181 ? 7.439 -7.612 1.994 1.00 90.19 181 LEU A C 1
ATOM 1439 O O . LEU A 1 181 ? 8.189 -6.762 2.475 1.00 90.19 181 LEU A O 1
ATOM 1443 N N . ILE A 1 182 ? 6.668 -7.367 0.927 1.00 89.44 182 ILE A N 1
ATOM 1444 C CA . ILE A 1 182 ? 6.603 -6.045 0.285 1.00 89.44 182 ILE A CA 1
ATOM 1445 C C . ILE A 1 182 ? 6.166 -4.994 1.307 1.00 89.44 182 ILE A C 1
ATOM 1447 O O . ILE A 1 182 ? 6.771 -3.930 1.392 1.00 89.44 182 ILE A O 1
ATOM 1451 N N . ARG A 1 183 ? 5.146 -5.288 2.114 1.00 93.38 183 ARG A N 1
ATOM 1452 C CA . ARG A 1 183 ? 4.649 -4.400 3.164 1.00 93.38 183 ARG A CA 1
ATOM 1453 C C . ARG A 1 183 ? 5.751 -4.030 4.151 1.00 93.38 183 ARG A C 1
ATOM 1455 O O . ARG A 1 183 ? 5.935 -2.844 4.407 1.00 93.38 183 ARG A O 1
ATOM 1462 N N . ILE A 1 184 ? 6.487 -5.011 4.678 1.00 9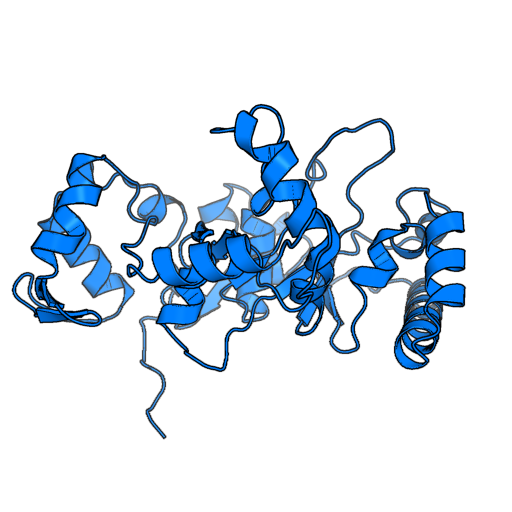3.44 184 ILE A N 1
ATOM 1463 C CA . ILE A 1 184 ? 7.593 -4.775 5.620 1.00 93.44 184 ILE A CA 1
ATOM 1464 C C . ILE A 1 184 ? 8.654 -3.864 4.990 1.00 93.44 184 ILE A C 1
ATOM 1466 O O . ILE A 1 184 ? 9.083 -2.890 5.611 1.00 93.44 184 ILE A O 1
ATOM 1470 N N . GLU A 1 185 ? 9.036 -4.123 3.741 1.00 92.06 185 GLU A N 1
ATOM 1471 C CA . GLU A 1 185 ? 9.998 -3.279 3.032 1.00 92.06 185 GLU A CA 1
ATOM 1472 C C . GLU A 1 185 ? 9.496 -1.849 2.843 1.00 92.06 185 GLU A C 1
ATOM 1474 O O . GLU A 1 185 ? 10.217 -0.896 3.139 1.00 92.06 185 GLU A O 1
ATOM 1479 N N . MET A 1 186 ? 8.256 -1.685 2.395 1.00 92.25 186 MET A N 1
ATOM 1480 C CA . MET A 1 186 ? 7.673 -0.367 2.171 1.00 92.25 186 MET A CA 1
ATOM 1481 C C . MET A 1 186 ? 7.524 0.425 3.478 1.00 92.25 186 MET A C 1
ATOM 1483 O O . MET A 1 186 ? 7.773 1.631 3.486 1.00 92.25 186 MET A O 1
ATOM 1487 N N . LEU A 1 187 ? 7.212 -0.241 4.594 1.00 93.81 187 LEU A N 1
ATOM 1488 C CA . LEU A 1 187 ? 7.213 0.370 5.927 1.00 93.81 187 LEU A CA 1
ATOM 1489 C C . LEU A 1 187 ? 8.619 0.833 6.337 1.00 93.81 187 LEU A C 1
ATOM 1491 O O . LEU A 1 187 ? 8.776 1.944 6.840 1.00 93.81 187 LEU A O 1
ATOM 1495 N N . ASN A 1 188 ? 9.656 0.033 6.068 1.00 93.25 188 ASN A N 1
ATOM 1496 C CA . ASN A 1 188 ? 11.053 0.427 6.297 1.00 93.25 188 ASN A CA 1
ATOM 1497 C C . ASN A 1 188 ? 11.500 1.605 5.415 1.00 93.25 188 ASN A C 1
ATOM 1499 O O . ASN A 1 188 ? 12.403 2.350 5.791 1.00 93.25 188 ASN A O 1
ATOM 1503 N N . LEU A 1 189 ? 10.874 1.789 4.250 1.00 89.75 189 LEU A N 1
ATOM 1504 C CA . LEU A 1 189 ? 11.067 2.961 3.390 1.00 89.75 189 LEU A CA 1
ATOM 1505 C C . LEU A 1 189 ? 10.239 4.181 3.837 1.00 89.75 189 LEU A C 1
ATOM 1507 O O . LEU A 1 189 ? 10.427 5.267 3.292 1.00 89.75 189 LEU A O 1
ATOM 1511 N N . GLY A 1 190 ? 9.367 4.024 4.839 1.00 90.06 190 GLY A N 1
ATOM 1512 C CA . GLY A 1 190 ? 8.552 5.094 5.415 1.00 90.06 190 GLY A CA 1
ATOM 1513 C C . GLY A 1 190 ? 7.201 5.312 4.731 1.00 90.06 190 GLY A C 1
ATOM 1514 O O . GLY A 1 190 ? 6.570 6.343 4.960 1.00 90.06 190 GLY A O 1
ATOM 1515 N N . ALA A 1 191 ? 6.745 4.381 3.890 1.00 90.06 191 ALA A N 1
ATOM 1516 C CA . ALA A 1 191 ? 5.435 4.482 3.261 1.00 90.06 191 ALA A CA 1
ATOM 1517 C C . ALA A 1 191 ? 4.317 4.086 4.242 1.00 90.06 191 ALA A C 1
ATOM 1519 O O . ALA A 1 191 ? 4.422 3.088 4.951 1.00 90.06 191 ALA A O 1
ATOM 1520 N N . GLN A 1 192 ? 3.216 4.842 4.232 1.00 90.00 192 GLN A N 1
ATOM 1521 C CA . GLN A 1 192 ? 1.952 4.442 4.863 1.00 90.00 192 GLN A CA 1
ATOM 1522 C C . GLN A 1 192 ? 0.950 3.966 3.810 1.00 90.00 192 GLN A C 1
ATOM 1524 O O . GLN A 1 192 ? 0.385 2.885 3.936 1.00 90.00 192 GLN A O 1
ATOM 1529 N N . TYR A 1 193 ? 0.744 4.768 2.761 1.00 90.06 193 TYR A N 1
ATOM 1530 C CA . TYR A 1 193 ? -0.178 4.451 1.676 1.00 90.06 193 TYR A CA 1
ATOM 1531 C C . TYR A 1 193 ? 0.584 4.108 0.408 1.00 90.06 193 TYR A C 1
ATOM 1533 O O . TYR A 1 193 ? 1.404 4.888 -0.087 1.00 90.06 193 TYR A O 1
ATOM 1541 N N . VAL A 1 194 ? 0.259 2.949 -0.145 1.00 90.94 194 VAL A N 1
ATOM 1542 C CA . VAL A 1 194 ? 0.868 2.425 -1.358 1.00 90.94 194 VAL A CA 1
ATOM 1543 C C . VAL A 1 194 ? -0.199 2.151 -2.400 1.00 90.94 194 VAL A C 1
ATOM 1545 O O . VAL A 1 194 ? -1.297 1.700 -2.091 1.00 90.94 194 VAL A O 1
ATOM 1548 N N . TRP A 1 195 ? 0.129 2.397 -3.659 1.00 89.94 195 TRP A N 1
ATOM 1549 C CA . TRP A 1 195 ? -0.656 1.938 -4.786 1.00 89.94 195 TRP A CA 1
ATOM 1550 C C . TRP A 1 195 ? 0.065 0.784 -5.478 1.00 89.94 195 TRP A C 1
ATOM 1552 O O . TRP A 1 195 ? 1.225 0.907 -5.870 1.00 89.94 195 TRP A O 1
ATOM 1562 N N . LEU A 1 196 ? -0.636 -0.337 -5.616 1.00 87.50 196 LEU A N 1
ATOM 1563 C CA . LEU A 1 196 ? -0.178 -1.531 -6.318 1.00 87.50 196 LEU A CA 1
ATOM 1564 C C . LEU A 1 196 ? -1.351 -2.060 -7.144 1.00 87.50 196 LEU A C 1
ATOM 1566 O O . LEU A 1 196 ? -2.424 -2.291 -6.589 1.00 87.50 196 LEU A O 1
ATOM 1570 N N . ASP A 1 197 ? -1.158 -2.244 -8.445 1.00 83.25 197 ASP A N 1
ATOM 1571 C CA . ASP A 1 197 ? -2.208 -2.585 -9.414 1.00 83.25 197 ASP A CA 1
ATOM 1572 C C . ASP A 1 197 ? -3.075 -3.789 -9.011 1.00 83.25 197 ASP A C 1
ATOM 1574 O O . ASP A 1 197 ? -4.299 -3.666 -8.964 1.00 83.25 197 ASP A O 1
ATOM 1578 N N . VAL A 1 198 ? -2.463 -4.908 -8.617 1.00 81.44 198 VAL A N 1
ATOM 1579 C CA . VAL A 1 198 ? -3.126 -6.161 -8.236 1.00 81.44 198 VAL A CA 1
ATOM 1580 C C . VAL A 1 198 ? -4.039 -5.981 -7.023 1.00 81.44 198 VAL A C 1
ATOM 1582 O O . VAL A 1 198 ? -5.042 -6.678 -6.897 1.00 81.44 198 VAL A O 1
ATOM 1585 N N . LEU A 1 199 ? -3.738 -5.006 -6.160 1.00 87.25 199 LEU A N 1
ATOM 1586 C CA . LEU A 1 199 ? -4.528 -4.683 -4.971 1.00 87.25 199 LEU A CA 1
ATOM 1587 C C . LEU A 1 199 ? -5.545 -3.566 -5.223 1.00 87.25 199 LEU A C 1
ATOM 1589 O O . LEU A 1 199 ? -6.681 -3.610 -4.749 1.00 87.25 199 LEU A O 1
ATOM 1593 N N . CYS A 1 200 ? -5.124 -2.526 -5.937 1.00 89.12 200 CYS A N 1
ATOM 1594 C CA . CYS A 1 200 ? -5.832 -1.255 -5.998 1.00 89.12 200 CYS A CA 1
ATOM 1595 C C . CYS A 1 200 ? -6.753 -1.150 -7.217 1.00 89.12 200 CYS A C 1
ATOM 1597 O O . CYS A 1 200 ? -7.741 -0.417 -7.159 1.00 89.12 200 CYS A O 1
ATOM 1599 N N . LEU A 1 201 ? -6.495 -1.900 -8.292 1.00 87.06 201 LEU A N 1
ATOM 1600 C CA . LEU A 1 201 ? -7.439 -2.050 -9.400 1.00 87.06 201 LEU A CA 1
ATOM 1601 C C . LEU A 1 201 ? -8.431 -3.171 -9.119 1.00 87.06 201 LEU A C 1
ATOM 1603 O O . LEU A 1 201 ? -8.217 -4.056 -8.292 1.00 87.06 201 LEU A O 1
ATOM 1607 N N . ARG A 1 202 ? -9.606 -3.095 -9.750 1.00 86.12 202 ARG A N 1
ATOM 1608 C CA . ARG A 1 202 ? -10.589 -4.178 -9.647 1.00 86.12 202 ARG A CA 1
ATOM 1609 C C . ARG A 1 202 ? -10.104 -5.342 -10.492 1.00 86.12 202 ARG A C 1
ATOM 1611 O O . ARG A 1 202 ? -9.887 -5.148 -11.684 1.00 86.12 202 ARG A O 1
ATOM 1618 N N . GLN A 1 203 ? -9.970 -6.507 -9.875 1.00 80.81 203 GLN A N 1
ATOM 1619 C CA . GLN A 1 203 ? -9.512 -7.714 -10.547 1.00 80.81 203 GLN A CA 1
ATOM 1620 C C . GLN A 1 203 ? -10.683 -8.543 -11.076 1.00 80.81 203 GLN A C 1
ATOM 1622 O O . GLN A 1 203 ? -11.808 -8.446 -10.577 1.00 80.81 203 GLN A O 1
ATOM 1627 N N . GLU A 1 204 ? -10.411 -9.322 -12.119 1.00 80.44 204 GLU A N 1
ATOM 1628 C CA . GLU A 1 204 ? -11.341 -10.306 -12.680 1.00 80.44 204 GLU A CA 1
ATOM 1629 C C . GLU A 1 204 ? -11.718 -11.365 -11.631 1.00 80.44 204 GLU A C 1
ATOM 1631 O O . GLU A 1 204 ? -10.889 -11.739 -10.799 1.00 80.44 204 GLU A O 1
ATOM 1636 N N . GLY A 1 205 ? -12.981 -11.806 -11.615 1.00 79.75 205 GLY A N 1
ATOM 1637 C CA . GLY A 1 205 ? -13.499 -12.762 -10.628 1.00 79.75 205 GLY A CA 1
ATOM 1638 C C . GLY A 1 205 ? -13.650 -12.212 -9.201 1.00 79.75 205 GLY A C 1
ATOM 1639 O O . GLY A 1 205 ? -14.029 -12.950 -8.291 1.00 79.75 205 GLY A O 1
ATOM 1640 N N . GLY A 1 206 ? -13.352 -10.928 -8.982 1.00 79.06 206 GLY A N 1
ATOM 1641 C CA . GLY A 1 206 ? -13.497 -10.260 -7.692 1.00 79.06 206 GLY A CA 1
ATOM 1642 C C . GLY A 1 206 ? -14.927 -9.801 -7.391 1.00 79.06 206 GLY A C 1
ATOM 1643 O O . GLY A 1 206 ? -15.826 -9.810 -8.234 1.00 79.06 206 GLY A O 1
ATOM 1644 N N . LYS A 1 207 ? -15.138 -9.319 -6.162 1.00 79.50 207 LYS A N 1
ATOM 1645 C CA . LYS A 1 207 ? -16.405 -8.693 -5.764 1.00 79.50 207 LYS A CA 1
ATOM 1646 C C . LYS A 1 207 ? -16.711 -7.477 -6.650 1.00 79.50 207 LYS A C 1
ATOM 1648 O O . LYS A 1 207 ? -15.816 -6.697 -6.982 1.00 79.50 207 LYS A O 1
ATOM 1653 N N . ASP A 1 208 ? -17.984 -7.313 -7.007 1.00 83.50 208 ASP A N 1
ATOM 1654 C CA . ASP A 1 208 ? -18.501 -6.243 -7.871 1.00 83.50 208 ASP A CA 1
ATOM 1655 C C . ASP A 1 208 ? -17.779 -6.134 -9.227 1.00 83.50 208 ASP A C 1
ATOM 1657 O O . ASP A 1 208 ? -17.583 -5.036 -9.750 1.00 83.50 208 ASP A O 1
ATOM 1661 N N . GLU A 1 209 ? -17.371 -7.267 -9.813 1.00 86.25 209 GLU A N 1
ATOM 1662 C CA . GLU A 1 209 ? -16.699 -7.316 -11.121 1.00 86.25 209 GLU A CA 1
ATOM 1663 C C . GLU A 1 209 ? -17.447 -6.540 -12.218 1.00 86.25 209 GLU A C 1
ATOM 1665 O O . GLU A 1 209 ? -16.814 -5.946 -13.089 1.00 86.25 209 GLU A O 1
ATOM 1670 N N . TYR A 1 210 ? -18.778 -6.463 -12.147 1.00 89.94 210 TYR A N 1
ATOM 1671 C CA . TYR A 1 210 ? -19.595 -5.697 -13.091 1.00 89.94 210 TYR A CA 1
ATOM 1672 C C . TYR A 1 210 ? -19.197 -4.208 -13.190 1.00 89.94 210 TYR A C 1
ATOM 1674 O O . TYR A 1 210 ? -19.447 -3.586 -14.217 1.00 89.94 210 TYR A O 1
ATOM 1682 N N . LEU A 1 211 ? -18.544 -3.640 -12.165 1.00 89.00 211 LEU A N 1
ATOM 1683 C CA . LEU A 1 211 ? -18.025 -2.265 -12.166 1.00 89.00 211 LEU A CA 1
ATOM 1684 C C . LEU A 1 211 ? -16.641 -2.131 -12.812 1.00 89.00 211 LEU A C 1
ATOM 1686 O O . LEU A 1 211 ? -16.202 -1.014 -13.076 1.00 89.00 211 LEU A O 1
ATOM 1690 N N . ARG A 1 212 ? -15.924 -3.239 -13.042 1.00 89.12 212 ARG A N 1
ATOM 1691 C CA . ARG A 1 212 ? -14.510 -3.239 -13.447 1.00 89.12 212 ARG A CA 1
ATOM 1692 C C . ARG A 1 212 ? -14.282 -2.445 -14.724 1.00 89.12 212 ARG A C 1
ATOM 1694 O O . ARG A 1 212 ? -13.425 -1.571 -14.739 1.00 89.12 212 ARG A O 1
ATOM 1701 N N . LEU A 1 213 ? -15.060 -2.725 -15.770 1.00 87.38 213 LEU A N 1
ATOM 1702 C CA . LEU A 1 213 ? -14.909 -2.057 -17.065 1.00 87.38 213 LEU A CA 1
ATOM 1703 C C . LEU A 1 213 ? -15.142 -0.547 -16.960 1.00 87.38 213 LEU A C 1
ATOM 1705 O O . LEU A 1 213 ? -14.410 0.227 -17.569 1.00 87.38 213 LEU A O 1
ATOM 1709 N N . ASP A 1 214 ? -16.127 -0.124 -16.169 1.00 86.94 214 ASP A N 1
ATOM 1710 C CA . ASP A 1 214 ? -16.446 1.293 -16.003 1.00 86.94 214 ASP A CA 1
ATOM 1711 C C . ASP A 1 214 ? -15.432 2.024 -15.118 1.00 86.94 214 ASP A C 1
ATOM 1713 O O . ASP A 1 214 ? -15.048 3.148 -15.440 1.00 86.94 214 ASP A O 1
ATOM 1717 N N . GLU A 1 215 ? -14.944 1.391 -14.047 1.00 88.44 215 GLU A N 1
ATOM 1718 C CA . GLU A 1 215 ? -13.841 1.932 -13.243 1.00 88.44 215 GLU A CA 1
ATOM 1719 C C . GLU A 1 215 ? -12.566 2.057 -14.092 1.00 88.44 215 GLU A C 1
ATOM 1721 O O . GLU A 1 215 ? -11.938 3.115 -14.105 1.00 88.44 215 GLU A O 1
ATOM 1726 N N . TRP A 1 216 ? -12.222 1.027 -14.872 1.00 88.44 216 TRP A N 1
ATOM 1727 C CA . TRP A 1 216 ? -10.999 0.992 -15.680 1.00 88.44 216 TRP A CA 1
ATOM 1728 C C . TRP A 1 216 ? -10.958 2.046 -16.790 1.00 88.44 216 TRP A C 1
ATOM 1730 O O . TRP A 1 216 ? -9.870 2.533 -17.094 1.00 88.44 216 TRP A O 1
ATOM 1740 N N . LYS A 1 217 ? -12.105 2.452 -17.359 1.00 85.12 217 LYS A N 1
ATOM 1741 C CA . LYS A 1 217 ? -12.173 3.552 -18.348 1.00 85.12 217 LYS A CA 1
ATOM 1742 C C . LYS A 1 217 ? -11.546 4.849 -17.835 1.00 85.12 217 LYS A C 1
ATOM 1744 O O . LYS A 1 217 ? -11.028 5.622 -18.636 1.00 85.12 217 LYS A O 1
ATOM 1749 N N . LEU A 1 218 ? -11.617 5.091 -16.526 1.00 85.06 218 LEU A N 1
ATOM 1750 C CA . LEU A 1 218 ? -11.007 6.253 -15.889 1.00 85.06 218 LEU A CA 1
ATOM 1751 C C . LEU A 1 218 ? -9.679 5.892 -15.223 1.00 85.06 218 LEU A C 1
ATOM 1753 O O . LEU A 1 218 ? -8.671 6.536 -15.490 1.00 85.06 218 LEU A O 1
ATOM 1757 N N . ASP A 1 219 ? -9.682 4.853 -14.388 1.00 85.50 219 ASP A N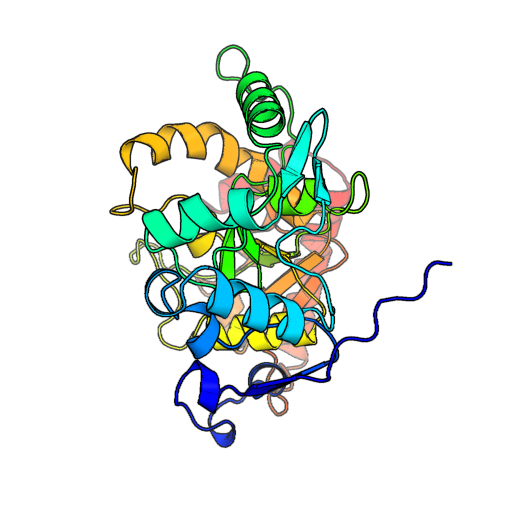 1
ATOM 1758 C CA . ASP A 1 219 ? -8.583 4.555 -13.473 1.00 85.50 219 ASP A CA 1
ATOM 1759 C C . ASP A 1 219 ? -7.303 4.154 -14.209 1.00 85.50 219 ASP A C 1
ATOM 1761 O O . ASP A 1 219 ? -6.220 4.560 -13.791 1.00 85.50 219 ASP A O 1
ATOM 1765 N N . VAL A 1 220 ? -7.411 3.390 -15.307 1.00 82.38 220 VAL A N 1
ATOM 1766 C CA . VAL A 1 220 ? -6.235 2.988 -16.087 1.00 82.38 220 VAL A CA 1
ATOM 1767 C C . VAL A 1 220 ? -5.620 4.220 -16.759 1.00 82.38 220 VAL A C 1
ATOM 1769 O O . VAL A 1 220 ? -4.472 4.517 -16.455 1.00 82.38 220 VAL A O 1
ATOM 1772 N N . PRO A 1 221 ? -6.328 5.028 -17.573 1.00 80.19 221 PRO A N 1
ATOM 1773 C CA . PRO A 1 221 ? -5.703 6.195 -18.201 1.00 80.19 221 PRO A CA 1
ATOM 1774 C C . PRO A 1 221 ? -5.179 7.278 -17.240 1.00 80.19 221 PRO A C 1
ATOM 1776 O O . PRO A 1 221 ? -4.301 8.043 -17.638 1.00 80.19 221 PRO A O 1
ATOM 1779 N N . THR A 1 222 ? -5.704 7.383 -16.010 1.00 79.94 222 THR A N 1
ATOM 1780 C CA . THR A 1 222 ? -5.265 8.391 -15.021 1.00 79.94 222 THR A CA 1
ATOM 1781 C C . THR A 1 222 ? -4.270 7.862 -13.988 1.00 79.94 222 THR A C 1
ATOM 1783 O O . THR A 1 222 ? -3.846 8.611 -13.109 1.00 79.94 222 THR A O 1
ATOM 1786 N N . ILE A 1 223 ? -3.867 6.594 -14.086 1.00 80.50 223 ILE A N 1
ATOM 1787 C CA . ILE A 1 223 ? -2.992 5.929 -13.114 1.00 80.50 223 ILE A CA 1
ATOM 1788 C C . ILE A 1 223 ? -1.649 6.636 -12.925 1.00 80.50 223 ILE A C 1
ATOM 1790 O O . ILE A 1 223 ? -1.134 6.654 -11.814 1.00 80.50 223 ILE A O 1
ATOM 1794 N N . GLY A 1 224 ? -1.115 7.292 -13.964 1.00 77.62 224 GLY A N 1
ATOM 1795 C CA . GLY A 1 224 ? 0.142 8.041 -13.896 1.00 77.62 224 GLY A CA 1
ATOM 1796 C C . GLY A 1 224 ? 0.192 9.066 -12.755 1.00 77.62 224 GLY A C 1
ATOM 1797 O O . GLY A 1 224 ? 1.277 9.419 -12.300 1.00 77.62 224 GLY A O 1
ATOM 1798 N N . TRP A 1 225 ? -0.963 9.500 -12.235 1.00 80.69 225 TRP A N 1
ATOM 1799 C CA . TRP A 1 225 ? -1.053 10.331 -11.037 1.00 80.69 225 TRP A CA 1
ATOM 1800 C C . TRP A 1 225 ? -0.329 9.723 -9.822 1.00 80.69 225 TRP A C 1
ATOM 1802 O O . TRP A 1 225 ? 0.412 10.434 -9.145 1.00 80.69 225 TRP A O 1
ATOM 1812 N N . VAL A 1 226 ? -0.463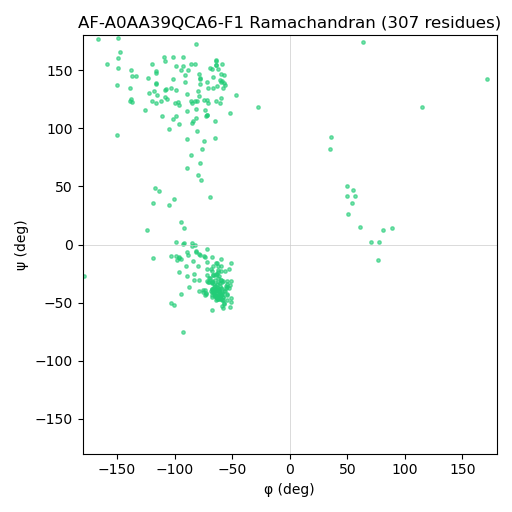 8.411 -9.572 1.00 81.00 226 VAL A N 1
ATOM 1813 C CA . VAL A 1 226 ? 0.153 7.752 -8.396 1.00 81.00 226 VAL A CA 1
ATOM 1814 C C . VAL A 1 226 ? 1.677 7.722 -8.470 1.00 81.00 226 VAL A C 1
ATOM 1816 O O . VAL A 1 226 ? 2.350 7.643 -7.446 1.00 81.00 226 VAL A O 1
ATOM 1819 N N . TYR A 1 227 ? 2.227 7.820 -9.679 1.00 77.44 227 TYR A N 1
ATOM 1820 C CA . TYR A 1 227 ? 3.662 7.766 -9.927 1.00 77.44 227 TYR A CA 1
ATOM 1821 C C . TYR A 1 227 ? 4.321 9.149 -9.949 1.00 77.44 227 TYR A C 1
ATOM 1823 O O . TYR A 1 227 ? 5.535 9.241 -10.095 1.00 77.44 227 TYR A O 1
ATOM 1831 N N . GLN A 1 228 ? 3.572 10.239 -9.745 1.00 71.94 228 GLN A N 1
ATOM 1832 C CA . GLN A 1 228 ? 4.151 11.587 -9.714 1.00 71.94 228 GLN A CA 1
ATOM 1833 C C . GLN A 1 228 ? 5.072 11.814 -8.505 1.00 71.94 228 GLN A C 1
ATOM 1835 O O . GLN A 1 228 ? 6.069 12.525 -8.634 1.00 71.94 228 GLN A O 1
ATOM 1840 N N . ASN A 1 229 ? 4.789 11.182 -7.361 1.00 66.88 229 ASN A N 1
ATOM 1841 C CA . ASN A 1 229 ? 5.471 11.463 -6.092 1.00 66.88 229 ASN A CA 1
ATOM 1842 C C . ASN A 1 229 ? 6.678 10.561 -5.839 1.00 66.88 229 ASN A C 1
ATOM 1844 O O . ASN A 1 229 ? 7.823 10.990 -5.979 1.00 66.88 229 ASN A O 1
ATOM 1848 N N . THR A 1 230 ? 6.436 9.307 -5.470 1.00 66.94 230 THR A N 1
ATOM 1849 C CA . THR A 1 230 ? 7.496 8.361 -5.126 1.00 66.94 230 THR A CA 1
ATOM 1850 C C . THR A 1 230 ? 7.170 7.012 -5.712 1.00 66.94 230 THR A C 1
ATOM 1852 O O . THR A 1 230 ? 6.040 6.529 -5.618 1.00 66.94 230 THR A O 1
ATOM 1855 N N . ARG A 1 231 ? 8.190 6.413 -6.318 1.00 66.94 231 ARG A N 1
ATOM 1856 C CA . ARG A 1 231 ? 8.095 5.096 -6.914 1.00 66.94 231 ARG A CA 1
ATOM 1857 C C . ARG A 1 231 ? 9.007 4.134 -6.194 1.00 66.94 231 ARG A C 1
ATOM 1859 O O . ARG A 1 231 ? 10.167 4.465 -5.984 1.00 66.94 231 ARG A O 1
ATOM 1866 N N . VAL A 1 232 ? 8.521 2.926 -5.948 1.00 62.22 232 VAL A N 1
ATOM 1867 C CA . VAL A 1 232 ? 9.390 1.788 -5.651 1.00 62.22 232 VAL A CA 1
ATOM 1868 C C . VAL A 1 232 ? 9.326 0.826 -6.828 1.00 62.22 232 VAL A C 1
ATOM 1870 O O . VAL A 1 232 ? 8.279 0.248 -7.111 1.00 62.22 232 VAL A O 1
ATOM 1873 N N . GLY A 1 233 ? 10.430 0.731 -7.567 1.00 63.47 233 GLY A N 1
ATOM 1874 C CA . GLY A 1 233 ? 10.624 -0.287 -8.594 1.00 63.47 233 GLY A CA 1
ATOM 1875 C C . GLY A 1 233 ? 11.253 -1.511 -7.949 1.00 63.47 233 GLY A C 1
ATOM 1876 O O . GLY A 1 233 ? 12.246 -1.341 -7.254 1.00 63.47 233 GLY A O 1
ATOM 1877 N N . ARG A 1 234 ? 10.710 -2.716 -8.147 1.00 60.03 234 ARG A N 1
ATOM 1878 C CA . ARG A 1 234 ? 11.333 -3.955 -7.644 1.00 60.03 234 ARG A CA 1
ATOM 1879 C C . ARG A 1 234 ? 12.181 -4.610 -8.739 1.00 60.03 234 ARG A C 1
ATOM 1881 O O . ARG A 1 234 ? 11.591 -5.244 -9.616 1.00 60.03 234 ARG A O 1
ATOM 1888 N N . PRO A 1 235 ? 13.524 -4.528 -8.739 1.00 54.66 235 PRO A N 1
ATOM 1889 C CA . PRO A 1 235 ? 14.341 -5.444 -9.496 1.00 54.66 235 PRO A CA 1
ATOM 1890 C C . PRO A 1 235 ? 14.543 -6.676 -8.624 1.00 54.66 235 PRO A C 1
ATOM 1892 O O . PRO A 1 235 ? 15.316 -6.682 -7.672 1.00 54.66 235 PRO A O 1
ATOM 1895 N N . LEU A 1 236 ? 13.830 -7.740 -8.963 1.00 53.88 236 LEU A N 1
ATOM 1896 C CA . LEU A 1 236 ? 14.336 -9.064 -8.653 1.00 53.88 236 LEU A CA 1
ATOM 1897 C C . LEU A 1 236 ? 15.610 -9.224 -9.485 1.00 53.88 236 LEU A C 1
ATOM 1899 O O . LEU A 1 236 ? 15.493 -9.299 -10.704 1.00 53.88 236 LEU A O 1
ATOM 1903 N N . HIS A 1 237 ? 16.778 -9.166 -8.837 1.00 61.12 237 HIS A N 1
ATOM 1904 C CA . HIS A 1 237 ? 18.075 -9.614 -9.356 1.00 61.12 237 HIS A CA 1
ATOM 1905 C C . HIS A 1 237 ? 18.254 -9.378 -10.872 1.00 61.12 237 HIS A C 1
ATOM 1907 O O . HIS A 1 237 ? 17.992 -10.260 -11.693 1.00 61.12 237 HIS A O 1
ATOM 1913 N N . LEU A 1 238 ? 18.639 -8.155 -11.263 1.00 69.44 238 LEU A N 1
ATOM 1914 C CA . LEU A 1 238 ? 18.827 -7.840 -12.680 1.00 69.44 238 LEU A CA 1
ATOM 1915 C C . LEU A 1 238 ? 20.103 -8.515 -13.169 1.00 69.44 238 LEU A C 1
ATOM 1917 O O . LEU A 1 238 ? 21.215 -8.130 -12.814 1.00 69.44 238 LEU A O 1
ATOM 1921 N N . THR A 1 239 ? 19.927 -9.511 -14.017 1.00 73.44 239 THR A N 1
ATOM 1922 C CA . THR A 1 239 ? 20.998 -10.147 -14.773 1.00 73.44 239 THR A CA 1
ATOM 1923 C C . THR A 1 239 ? 21.141 -9.470 -16.143 1.00 73.44 239 THR A C 1
ATOM 1925 O O . THR A 1 239 ? 20.217 -8.789 -16.595 1.00 73.44 239 THR A O 1
ATOM 1928 N N . PRO A 1 240 ? 22.273 -9.617 -16.854 1.00 78.38 240 PRO A N 1
ATOM 1929 C CA . PRO A 1 240 ? 22.438 -9.017 -18.182 1.00 78.38 240 PRO A CA 1
ATOM 1930 C C . PRO A 1 240 ? 21.336 -9.400 -19.188 1.00 78.38 240 PRO A C 1
ATOM 1932 O O . PRO A 1 240 ? 20.929 -8.572 -20.001 1.00 78.38 240 PRO A O 1
ATOM 1935 N N . ASP A 1 241 ? 20.808 -10.624 -19.108 1.00 79.50 241 ASP A N 1
ATOM 1936 C CA . ASP A 1 241 ? 19.713 -11.125 -19.947 1.00 79.50 241 ASP A CA 1
ATOM 1937 C C . ASP A 1 241 ? 18.344 -10.504 -19.616 1.00 79.50 241 ASP A C 1
ATOM 1939 O O . ASP A 1 241 ? 17.435 -10.552 -20.447 1.00 79.50 241 ASP A O 1
ATOM 1943 N N . TYR A 1 242 ? 18.198 -9.836 -18.464 1.00 78.06 242 TYR A N 1
ATOM 1944 C CA . TYR A 1 242 ? 16.973 -9.117 -18.107 1.00 78.06 242 TYR A CA 1
ATOM 1945 C C . TYR A 1 242 ? 16.565 -8.103 -19.178 1.00 78.06 242 TYR A C 1
ATOM 1947 O O . TYR A 1 242 ? 15.390 -8.023 -19.525 1.00 78.06 242 TYR A O 1
ATOM 1955 N N . PHE A 1 243 ? 17.519 -7.338 -19.723 1.00 80.56 243 PHE A N 1
ATOM 1956 C CA . PHE A 1 243 ? 17.217 -6.293 -20.708 1.00 80.56 243 PHE A CA 1
ATOM 1957 C C . PHE A 1 243 ? 16.730 -6.848 -22.049 1.00 80.56 243 PHE A C 1
ATOM 1959 O O . PHE A 1 243 ? 16.065 -6.128 -22.803 1.00 80.56 243 PHE A O 1
ATOM 1966 N N . GLU A 1 244 ? 17.037 -8.117 -22.319 1.00 81.88 244 GLU A N 1
ATOM 1967 C CA . GLU A 1 244 ? 16.583 -8.848 -23.499 1.00 81.88 244 GLU A CA 1
ATOM 1968 C C . GLU A 1 244 ? 15.256 -9.575 -23.282 1.00 81.88 244 GLU A C 1
ATOM 1970 O O . GLU A 1 244 ? 14.564 -9.895 -24.247 1.00 81.88 244 GLU A O 1
ATOM 1975 N N . SER A 1 245 ? 14.868 -9.782 -22.024 1.00 77.25 245 SER A N 1
ATOM 1976 C CA . SER A 1 245 ? 13.611 -10.419 -21.657 1.00 77.25 245 SER A CA 1
ATOM 1977 C C . SER A 1 245 ? 12.400 -9.566 -22.040 1.00 77.25 245 SER A C 1
ATOM 1979 O O . SER A 1 245 ? 12.383 -8.351 -21.840 1.00 77.25 245 SER A O 1
ATOM 1981 N N . ASP A 1 246 ? 11.309 -10.211 -22.454 1.00 74.62 246 ASP A N 1
ATOM 1982 C CA . ASP A 1 246 ? 9.991 -9.565 -22.571 1.00 74.62 246 ASP A CA 1
ATOM 1983 C C . ASP A 1 246 ? 9.456 -9.079 -21.211 1.00 74.62 246 ASP A C 1
ATOM 1985 O O . ASP A 1 246 ? 8.566 -8.231 -21.134 1.00 74.62 246 ASP A O 1
ATOM 1989 N N . ARG A 1 247 ? 10.040 -9.577 -20.114 1.00 71.62 247 ARG A N 1
ATOM 1990 C CA . ARG A 1 247 ? 9.785 -9.104 -18.749 1.00 71.62 247 ARG A CA 1
ATOM 1991 C C . ARG A 1 247 ? 10.590 -7.852 -18.402 1.00 71.62 247 ARG A C 1
ATOM 1993 O O . ARG A 1 247 ? 10.457 -7.344 -17.294 1.00 71.62 247 ARG A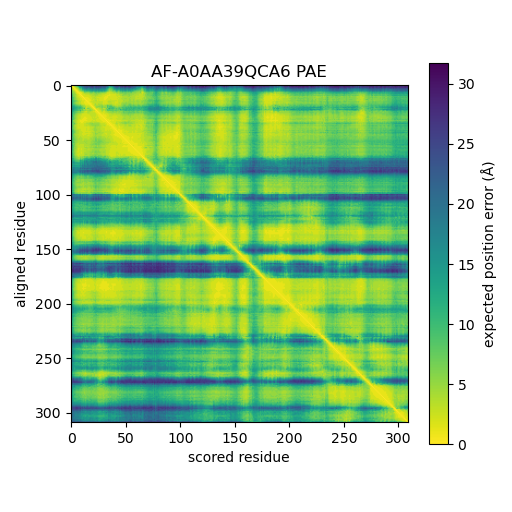 O 1
ATOM 2000 N N . CYS A 1 248 ? 11.418 -7.337 -19.311 1.00 77.50 248 CYS A N 1
ATOM 2001 C CA . CYS A 1 248 ? 12.150 -6.100 -19.095 1.00 77.50 248 CYS A CA 1
ATOM 2002 C C . CYS A 1 248 ? 11.169 -4.947 -18.870 1.00 77.50 248 CYS A C 1
ATOM 2004 O O . CYS A 1 248 ? 10.352 -4.620 -19.733 1.00 77.50 248 CYS A O 1
ATOM 2006 N N . TRP A 1 249 ? 11.283 -4.284 -17.721 1.00 77.62 249 TRP A N 1
ATOM 2007 C CA . TRP A 1 249 ? 10.435 -3.153 -17.372 1.00 77.62 249 TRP A CA 1
ATOM 2008 C C . TRP A 1 249 ? 10.534 -2.043 -18.429 1.00 77.62 249 TRP A C 1
ATOM 2010 O O . TRP A 1 249 ? 9.517 -1.520 -18.868 1.00 77.62 249 TRP A O 1
ATOM 2020 N N . PHE A 1 250 ? 11.721 -1.755 -18.966 1.00 78.50 250 PHE A N 1
ATOM 2021 C CA . PHE A 1 250 ? 11.894 -0.725 -19.999 1.00 78.50 250 PHE A CA 1
ATOM 2022 C C . PHE A 1 250 ? 11.135 -1.000 -21.308 1.00 78.50 250 PHE A C 1
ATOM 2024 O O . PHE A 1 250 ? 10.828 -0.056 -22.037 1.00 78.50 250 PHE A O 1
ATOM 2031 N N . ARG A 1 251 ? 10.786 -2.261 -21.592 1.00 77.62 251 ARG A N 1
ATOM 2032 C CA . ARG A 1 251 ? 10.076 -2.666 -22.816 1.00 77.62 251 ARG A CA 1
ATOM 2033 C C . ARG A 1 251 ? 8.560 -2.524 -22.726 1.00 77.62 251 ARG A C 1
ATOM 2035 O O . ARG A 1 251 ? 7.878 -2.794 -23.704 1.00 77.62 251 ARG A O 1
ATOM 2042 N N . ARG A 1 252 ? 8.014 -2.090 -21.588 1.00 75.56 252 ARG A N 1
ATOM 2043 C CA . ARG A 1 252 ? 6.564 -1.963 -21.399 1.00 75.56 252 ARG A CA 1
ATOM 2044 C C . ARG A 1 252 ? 6.072 -0.580 -21.780 1.00 75.56 252 ARG A C 1
ATOM 2046 O O . ARG A 1 252 ? 6.690 0.426 -21.430 1.00 75.56 252 ARG A O 1
ATOM 2053 N N . ALA A 1 253 ? 4.912 -0.529 -22.431 1.00 71.06 253 ALA A N 1
ATOM 2054 C CA . ALA A 1 253 ? 4.252 0.733 -22.755 1.00 71.06 253 ALA A CA 1
ATOM 2055 C C . ALA A 1 253 ? 3.950 1.562 -21.491 1.00 71.06 253 ALA A C 1
ATOM 2057 O O . ALA A 1 253 ? 4.019 2.790 -21.519 1.00 71.06 253 ALA A O 1
ATOM 2058 N N . TRP A 1 254 ? 3.679 0.893 -20.364 1.00 72.62 254 TRP A N 1
ATOM 2059 C CA . TRP A 1 254 ? 3.291 1.543 -19.109 1.00 72.62 254 TRP A CA 1
ATOM 2060 C C . TRP A 1 254 ? 4.410 2.134 -18.276 1.00 72.62 254 TRP A C 1
ATOM 2062 O O . TRP A 1 254 ? 4.195 3.087 -17.531 1.00 72.62 254 TRP A O 1
ATOM 2072 N N . THR A 1 255 ? 5.637 1.709 -18.536 1.00 74.25 255 THR A N 1
ATOM 2073 C CA . THR A 1 255 ? 6.841 2.270 -17.928 1.00 74.25 255 THR A CA 1
ATOM 2074 C C . THR A 1 255 ? 6.910 3.782 -18.096 1.00 74.25 255 THR A C 1
ATOM 2076 O O . THR A 1 255 ? 7.266 4.483 -17.158 1.00 74.25 255 THR A O 1
ATOM 2079 N N . LEU A 1 256 ? 6.481 4.322 -19.239 1.00 71.94 256 LEU A N 1
ATOM 2080 C CA . LEU A 1 256 ? 6.482 5.767 -19.487 1.00 71.94 256 LEU A CA 1
ATOM 2081 C C . LEU A 1 256 ? 5.509 6.556 -18.598 1.00 71.94 256 LEU A C 1
ATOM 2083 O O . LEU A 1 256 ? 5.763 7.729 -18.327 1.00 71.94 256 LEU A O 1
ATOM 2087 N N . GLN A 1 257 ? 4.433 5.928 -18.120 1.00 70.19 257 GLN A N 1
ATOM 2088 C CA . GLN A 1 257 ? 3.533 6.529 -17.131 1.00 70.19 257 GLN A CA 1
ATOM 2089 C C . GLN A 1 257 ? 4.026 6.367 -15.696 1.00 70.19 257 GLN A C 1
ATOM 2091 O O . GLN A 1 257 ? 3.689 7.170 -14.831 1.00 70.19 257 GLN A O 1
ATOM 2096 N N . GLU A 1 258 ? 4.836 5.342 -15.458 1.00 75.44 258 GLU A N 1
ATOM 2097 C CA . GLU A 1 258 ? 5.365 4.993 -14.144 1.00 75.44 258 GLU A CA 1
ATOM 2098 C C . GLU A 1 258 ? 6.676 5.716 -13.819 1.00 75.44 258 GLU A C 1
ATOM 2100 O O . GLU A 1 258 ? 7.179 5.613 -12.707 1.00 75.44 258 GLU A O 1
ATOM 2105 N N . ILE A 1 259 ? 7.295 6.408 -14.773 1.00 70.38 259 ILE A N 1
ATOM 2106 C CA . ILE A 1 259 ? 8.593 7.057 -14.579 1.00 70.38 259 ILE A CA 1
ATOM 2107 C C . ILE A 1 259 ? 8.475 8.383 -13.832 1.00 70.38 259 ILE A C 1
ATOM 2109 O O . ILE A 1 259 ? 7.683 9.249 -14.194 1.00 70.38 259 ILE A O 1
ATOM 2113 N N . ASN A 1 260 ? 9.328 8.561 -12.817 1.00 71.38 260 ASN A N 1
ATOM 2114 C CA . ASN A 1 260 ? 9.524 9.836 -12.131 1.00 71.38 260 ASN A CA 1
ATOM 2115 C C . ASN A 1 260 ? 10.974 9.997 -11.632 1.00 71.38 260 ASN A C 1
ATOM 2117 O O . ASN A 1 260 ? 11.732 9.024 -11.570 1.00 71.38 260 ASN A O 1
ATOM 2121 N N . SER A 1 261 ? 11.354 11.223 -11.261 1.00 66.94 261 SER A N 1
ATOM 2122 C CA . SER A 1 261 ? 12.704 11.582 -10.793 1.00 66.94 261 SER A CA 1
ATOM 2123 C C . SER A 1 261 ? 13.060 11.111 -9.373 1.00 66.94 261 SER A C 1
ATOM 2125 O O . SER A 1 261 ? 14.219 11.195 -8.985 1.00 66.94 261 SER A O 1
ATOM 2127 N N . HIS A 1 262 ? 12.095 10.622 -8.595 1.00 71.12 262 HIS A N 1
ATOM 2128 C CA . HIS A 1 262 ? 12.217 10.179 -7.199 1.00 71.12 262 HIS A CA 1
ATOM 2129 C C . HIS A 1 262 ? 12.001 8.662 -7.071 1.00 71.12 262 HIS A C 1
ATOM 2131 O O . HIS A 1 262 ? 11.248 8.179 -6.222 1.00 71.12 262 HIS A O 1
ATOM 2137 N N . THR A 1 263 ? 12.634 7.897 -7.959 1.00 75.62 263 THR A N 1
ATOM 2138 C CA . THR A 1 263 ? 12.540 6.436 -7.936 1.00 75.62 263 THR A CA 1
ATOM 2139 C C . THR A 1 263 ? 13.448 5.848 -6.869 1.00 75.62 263 THR A C 1
ATOM 2141 O O . THR A 1 263 ? 14.653 6.085 -6.875 1.00 75.62 263 THR A O 1
ATOM 2144 N N . ILE A 1 264 ? 12.873 5.007 -6.021 1.00 78.81 264 ILE A N 1
ATOM 2145 C CA . ILE A 1 264 ? 13.567 4.101 -5.116 1.00 78.81 264 ILE A CA 1
ATOM 2146 C C . ILE A 1 264 ? 13.539 2.705 -5.736 1.00 78.81 264 ILE A C 1
ATOM 2148 O O . ILE A 1 264 ? 12.566 2.294 -6.370 1.00 78.81 264 ILE A O 1
ATOM 2152 N N . ILE A 1 265 ? 14.633 1.982 -5.568 1.00 77.62 265 ILE A N 1
ATOM 2153 C CA . ILE A 1 265 ? 14.759 0.594 -5.986 1.00 77.62 265 ILE A CA 1
ATOM 2154 C C . ILE A 1 265 ? 14.538 -0.272 -4.740 1.00 77.62 265 ILE A C 1
ATOM 2156 O O . ILE A 1 265 ? 15.218 -0.073 -3.736 1.00 77.62 265 ILE A O 1
ATOM 2160 N N . GLY A 1 266 ? 13.544 -1.157 -4.778 1.00 77.88 266 GLY A N 1
ATOM 2161 C CA . GLY A 1 266 ? 13.207 -2.096 -3.703 1.00 77.88 266 GLY A CA 1
ATOM 2162 C C . GLY A 1 266 ? 13.550 -3.535 -4.080 1.00 77.88 266 GLY A C 1
ATOM 2163 O O . GLY A 1 266 ? 13.703 -3.843 -5.250 1.00 77.88 266 GLY A O 1
ATOM 2164 N N . GLY A 1 267 ? 13.654 -4.441 -3.119 1.00 76.69 267 GLY A N 1
ATOM 2165 C CA . GLY A 1 267 ? 14.038 -5.834 -3.340 1.00 76.69 267 GLY A CA 1
ATOM 2166 C C . GLY A 1 267 ? 15.546 -6.067 -3.466 1.00 76.69 267 GLY A C 1
ATOM 2167 O O . GLY A 1 267 ? 15.946 -7.150 -3.875 1.00 76.69 267 GLY A O 1
ATOM 2168 N N . GLU A 1 268 ? 16.379 -5.082 -3.123 1.00 73.38 268 GLU A N 1
ATOM 2169 C CA . GLU A 1 268 ? 17.841 -5.208 -3.156 1.00 73.38 268 GLU A CA 1
ATOM 2170 C C . GLU A 1 268 ? 18.324 -6.080 -1.982 1.00 73.38 268 GLU A C 1
ATOM 2172 O O . GLU A 1 268 ? 18.131 -5.739 -0.809 1.00 73.38 268 GLU A O 1
ATOM 2177 N N . ALA A 1 269 ? 18.908 -7.239 -2.297 1.00 69.88 269 ALA A N 1
ATOM 2178 C CA . ALA A 1 269 ? 19.521 -8.115 -1.305 1.00 69.88 269 ALA A CA 1
ATOM 2179 C C . ALA A 1 269 ? 20.905 -7.586 -0.902 1.00 69.88 269 ALA A C 1
ATOM 2181 O O . ALA A 1 269 ? 21.616 -7.004 -1.714 1.00 69.88 269 ALA A O 1
ATOM 2182 N N . GLY A 1 270 ? 21.292 -7.792 0.361 1.00 57.81 270 GLY A N 1
ATOM 2183 C CA . GLY A 1 270 ? 22.534 -7.230 0.914 1.00 57.81 270 GLY A CA 1
ATOM 2184 C C . GLY A 1 270 ? 23.822 -7.742 0.253 1.00 57.81 270 GLY A C 1
ATOM 2185 O O . GLY A 1 270 ? 24.813 -7.017 0.247 1.00 57.81 270 GLY A O 1
ATOM 2186 N N . ASP A 1 271 ? 23.781 -8.946 -0.328 1.00 56.06 271 ASP A N 1
ATOM 2187 C CA . ASP A 1 271 ? 24.918 -9.592 -1.002 1.00 56.06 271 ASP A CA 1
ATOM 2188 C C . ASP A 1 271 ? 24.829 -9.532 -2.542 1.00 56.06 271 ASP A C 1
ATOM 2190 O O . ASP A 1 271 ? 25.815 -9.818 -3.224 1.00 56.06 271 ASP A O 1
ATOM 2194 N N . ASP A 1 272 ? 23.688 -9.106 -3.101 1.00 55.56 272 ASP A N 1
ATOM 2195 C CA . ASP A 1 272 ? 23.538 -8.832 -4.535 1.00 55.56 272 ASP A CA 1
ATOM 2196 C C . ASP A 1 272 ? 23.987 -7.401 -4.811 1.00 55.56 272 ASP A C 1
ATOM 2198 O O . ASP A 1 272 ? 23.188 -6.484 -5.027 1.00 55.56 272 ASP A O 1
ATOM 2202 N N . ILE A 1 273 ? 25.304 -7.199 -4.848 1.00 56.16 273 ILE A N 1
ATOM 2203 C CA . ILE A 1 273 ? 25.840 -6.071 -5.603 1.00 56.16 273 ILE A CA 1
ATOM 2204 C C . ILE A 1 273 ? 25.502 -6.373 -7.059 1.00 56.16 273 ILE A C 1
ATOM 2206 O O . ILE A 1 273 ? 26.243 -7.073 -7.747 1.00 56.16 273 ILE A O 1
ATOM 2210 N N . MET A 1 274 ? 24.345 -5.868 -7.490 1.00 65.62 274 MET A N 1
ATOM 2211 C CA . MET A 1 274 ? 23.984 -5.662 -8.884 1.00 65.62 274 MET A CA 1
ATOM 2212 C C . MET A 1 274 ? 25.256 -5.443 -9.698 1.00 65.62 274 MET A C 1
ATOM 2214 O O . MET A 1 274 ? 25.990 -4.486 -9.425 1.00 65.62 274 MET A O 1
ATOM 2218 N N . ASP A 1 275 ? 25.518 -6.335 -10.656 1.00 74.69 275 ASP A N 1
ATOM 2219 C CA . ASP A 1 275 ? 26.704 -6.250 -11.502 1.00 74.69 275 ASP A CA 1
ATOM 2220 C C . ASP A 1 275 ? 26.845 -4.802 -11.999 1.00 74.69 275 ASP A C 1
ATOM 2222 O O . ASP A 1 275 ? 25.878 -4.171 -12.445 1.00 74.69 275 ASP A O 1
ATOM 2226 N N . THR A 1 276 ? 28.037 -4.228 -11.827 1.00 78.25 276 THR A N 1
ATOM 2227 C CA . THR A 1 276 ? 28.254 -2.793 -12.040 1.00 78.25 276 THR A CA 1
ATOM 2228 C C . THR A 1 276 ? 27.925 -2.398 -13.483 1.00 78.25 276 THR A C 1
ATOM 2230 O O . THR A 1 276 ? 27.446 -1.289 -13.738 1.00 78.25 276 THR A O 1
ATOM 2233 N N . GLU A 1 277 ? 28.117 -3.305 -14.437 1.00 79.88 277 GLU A N 1
ATOM 2234 C CA . GLU A 1 277 ? 27.771 -3.126 -15.839 1.00 79.88 277 GLU A CA 1
ATOM 2235 C C . GLU A 1 277 ? 26.252 -3.187 -16.033 1.00 79.88 277 GLU A C 1
ATOM 2237 O O . GLU A 1 277 ? 25.694 -2.318 -16.710 1.00 79.88 277 GLU A O 1
ATOM 2242 N N . VAL A 1 278 ? 25.560 -4.125 -15.380 1.00 81.25 278 VAL A N 1
ATOM 2243 C CA . VAL A 1 278 ? 24.086 -4.193 -15.391 1.00 81.25 278 VAL A CA 1
ATOM 2244 C C . VAL A 1 278 ? 23.474 -2.923 -14.803 1.00 81.25 278 VAL A C 1
ATOM 2246 O O . VAL A 1 278 ? 22.545 -2.351 -15.384 1.00 81.25 278 VAL A O 1
ATOM 2249 N N . ARG A 1 279 ? 24.037 -2.410 -13.704 1.00 80.06 279 ARG A N 1
ATOM 2250 C CA . ARG A 1 279 ? 23.579 -1.162 -13.089 1.00 80.06 279 ARG A CA 1
ATOM 2251 C C . ARG A 1 279 ? 23.763 0.038 -14.015 1.00 80.06 279 ARG A C 1
ATOM 2253 O O . ARG A 1 279 ? 22.831 0.821 -14.181 1.00 80.06 279 ARG A O 1
ATOM 2260 N N . LYS A 1 280 ? 24.915 0.150 -14.687 1.00 84.62 280 LYS A N 1
ATOM 2261 C CA . LYS A 1 280 ? 25.162 1.203 -15.691 1.00 84.62 280 LYS A CA 1
ATOM 2262 C C . LYS A 1 280 ? 24.145 1.155 -16.831 1.00 84.62 280 LYS A C 1
ATOM 2264 O O . LYS A 1 280 ? 23.684 2.207 -17.275 1.00 84.62 280 LYS A O 1
ATOM 2269 N N . VAL A 1 281 ? 23.795 -0.038 -17.322 1.00 86.31 281 VAL A N 1
ATOM 2270 C CA . VAL A 1 281 ? 22.781 -0.190 -18.378 1.00 86.31 281 VAL A CA 1
ATOM 2271 C C . VAL A 1 281 ? 21.408 0.249 -17.871 1.00 86.31 281 VAL A C 1
ATOM 2273 O O . VAL A 1 281 ? 20.732 1.013 -18.562 1.00 86.31 281 VAL A O 1
ATOM 2276 N N . PHE A 1 282 ? 21.026 -0.161 -16.658 1.00 83.12 282 PHE A N 1
ATOM 2277 C CA . PHE A 1 282 ? 19.769 0.244 -16.028 1.00 83.12 282 PHE A CA 1
ATOM 2278 C C . PHE A 1 282 ? 19.673 1.768 -15.882 1.00 83.12 282 PHE A C 1
ATOM 2280 O O . PHE A 1 282 ? 18.724 2.380 -16.374 1.00 83.12 282 PHE A O 1
ATOM 2287 N N . ASP A 1 283 ? 20.684 2.393 -15.272 1.00 82.62 283 ASP A N 1
ATOM 2288 C CA . ASP A 1 283 ? 20.710 3.836 -15.024 1.00 82.62 283 ASP A CA 1
ATOM 2289 C C . ASP A 1 283 ? 20.710 4.629 -16.344 1.00 82.62 283 ASP A C 1
ATOM 2291 O O . ASP A 1 283 ? 20.027 5.648 -16.459 1.00 82.62 283 ASP A O 1
ATOM 2295 N N . LYS A 1 284 ? 21.400 4.133 -17.383 1.00 87.25 284 LYS A N 1
ATOM 2296 C CA . LYS A 1 284 ? 21.384 4.731 -18.728 1.00 87.25 284 LYS A CA 1
ATOM 2297 C C . LYS A 1 284 ? 19.991 4.691 -19.360 1.00 87.25 284 LYS A C 1
ATOM 2299 O O . LYS A 1 284 ? 19.552 5.700 -19.916 1.00 87.25 284 LYS A O 1
ATOM 2304 N N . GLN A 1 285 ? 19.302 3.550 -19.303 1.00 84.75 285 GLN A N 1
ATOM 2305 C CA . GLN A 1 285 ? 17.944 3.428 -19.846 1.00 84.75 285 GLN A CA 1
ATOM 2306 C C . GLN A 1 285 ? 16.951 4.288 -19.055 1.00 84.75 285 GLN A C 1
ATOM 2308 O O . GLN A 1 285 ? 16.131 4.984 -19.654 1.00 84.75 285 GLN A O 1
ATOM 2313 N N . LEU A 1 286 ? 17.069 4.325 -17.725 1.00 81.62 286 LEU A N 1
ATOM 2314 C CA . LEU A 1 286 ? 16.236 5.171 -16.872 1.00 81.62 286 LEU A CA 1
ATOM 2315 C C . LEU A 1 286 ? 16.434 6.662 -17.180 1.00 81.62 286 LEU A C 1
ATOM 2317 O O . LEU A 1 286 ? 15.453 7.383 -17.370 1.00 81.62 286 LEU A O 1
ATOM 2321 N N . ALA A 1 287 ? 17.685 7.110 -17.317 1.00 83.31 287 ALA A N 1
ATOM 2322 C CA . ALA A 1 287 ? 18.007 8.488 -17.681 1.00 83.31 287 ALA A CA 1
ATOM 2323 C C . ALA A 1 287 ? 17.458 8.874 -19.064 1.00 83.31 287 ALA A C 1
ATOM 2325 O O . ALA A 1 287 ? 16.950 9.981 -19.238 1.00 83.31 287 ALA A O 1
ATOM 2326 N N . HIS A 1 288 ? 17.511 7.963 -20.042 1.00 83.00 288 HIS A N 1
ATOM 2327 C CA . HIS A 1 288 ? 16.943 8.203 -21.369 1.00 83.00 288 HIS A CA 1
ATOM 2328 C C . HIS A 1 288 ? 15.432 8.466 -21.307 1.00 83.00 288 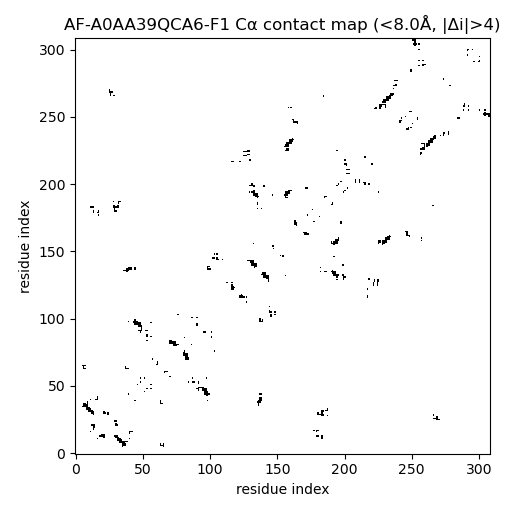HIS A C 1
ATOM 2330 O O . HIS A 1 288 ? 14.946 9.439 -21.886 1.00 83.00 288 HIS A O 1
ATOM 2336 N N . LEU A 1 289 ? 14.691 7.646 -20.558 1.00 78.12 289 LEU A N 1
ATOM 2337 C CA . LEU A 1 289 ? 13.248 7.826 -20.428 1.00 78.12 289 LEU A CA 1
ATOM 2338 C C . LEU A 1 289 ? 12.884 9.079 -19.616 1.00 78.12 289 LEU A C 1
ATOM 2340 O O . LEU A 1 289 ? 11.898 9.743 -19.935 1.00 78.12 289 LEU A O 1
ATOM 2344 N N . TRP A 1 290 ? 13.702 9.462 -18.628 1.00 76.88 290 TRP A N 1
ATOM 2345 C CA . TRP A 1 290 ? 13.557 10.753 -17.945 1.00 76.88 290 TRP A CA 1
ATOM 2346 C C . TRP A 1 290 ? 13.692 11.938 -18.896 1.00 76.88 290 TRP A C 1
ATOM 2348 O O . TRP A 1 290 ? 12.902 12.880 -18.816 1.00 76.88 290 TRP A O 1
ATOM 2358 N N . GLU A 1 291 ? 14.666 11.908 -19.802 1.00 78.50 291 GLU A N 1
ATOM 2359 C CA . GLU A 1 291 ? 14.846 12.981 -20.781 1.00 78.50 291 GLU A CA 1
ATOM 2360 C C . GLU A 1 291 ? 13.656 13.091 -21.741 1.00 78.50 291 GLU A C 1
ATOM 2362 O O . GLU A 1 291 ? 13.209 14.204 -22.028 1.00 78.50 291 GLU A O 1
ATOM 2367 N N . LEU A 1 292 ? 13.077 11.965 -22.165 1.00 75.50 292 LEU A N 1
ATOM 2368 C CA . LEU A 1 292 ? 11.850 11.957 -22.970 1.00 75.50 292 LEU A CA 1
ATOM 2369 C C . LEU A 1 292 ? 10.657 12.559 -22.208 1.00 75.50 292 LEU A C 1
ATOM 2371 O O . LEU A 1 292 ? 9.941 13.409 -22.742 1.00 75.50 292 LEU A O 1
ATOM 2375 N N . GLN A 1 293 ? 10.472 12.188 -20.937 1.00 70.75 293 GLN A N 1
ATOM 2376 C CA . GLN A 1 293 ? 9.367 12.690 -20.116 1.00 70.75 293 GLN A CA 1
ATOM 2377 C C . GLN A 1 293 ? 9.482 14.200 -19.839 1.00 70.75 293 GLN A C 1
ATOM 2379 O O . GLN A 1 293 ? 8.493 14.930 -19.948 1.00 70.75 293 GLN A O 1
ATOM 2384 N N . LYS A 1 294 ? 10.690 14.699 -19.532 1.00 70.62 294 LYS A N 1
ATOM 2385 C CA . LYS A 1 294 ? 10.944 16.133 -19.288 1.00 70.62 294 LYS A CA 1
ATOM 2386 C C . LYS A 1 294 ? 10.603 17.005 -20.489 1.00 70.62 294 LYS A C 1
ATOM 2388 O O . LYS A 1 294 ? 10.100 18.114 -20.319 1.00 70.62 294 LYS A O 1
ATOM 2393 N N . ARG A 1 295 ? 10.881 16.517 -21.699 1.00 67.06 295 ARG A N 1
ATOM 2394 C CA . ARG A 1 295 ? 10.674 17.278 -22.936 1.00 67.06 295 ARG A CA 1
ATOM 2395 C C . ARG A 1 295 ? 9.199 17.388 -23.338 1.00 67.06 295 ARG A C 1
ATOM 2397 O O . ARG A 1 295 ? 8.883 18.189 -24.209 1.00 67.06 295 ARG A O 1
ATOM 2404 N N . LYS A 1 296 ? 8.292 16.641 -22.683 1.00 62.91 296 LYS A N 1
ATOM 2405 C CA . LYS A 1 296 ? 6.831 16.650 -22.913 1.00 62.91 296 LYS A CA 1
ATOM 2406 C C . LYS A 1 296 ? 6.423 16.494 -24.389 1.00 62.91 296 LYS A C 1
ATOM 2408 O O . LYS A 1 296 ? 5.341 16.937 -24.777 1.00 62.91 296 LYS A O 1
ATOM 2413 N N . PHE A 1 297 ? 7.246 15.856 -25.222 1.00 65.50 297 PHE A N 1
ATOM 2414 C CA . PHE A 1 297 ? 6.876 15.563 -26.605 1.00 65.50 297 PHE A CA 1
ATOM 2415 C C . PHE A 1 297 ? 5.867 14.417 -26.622 1.00 65.50 297 PHE A C 1
ATOM 2417 O O . PHE A 1 297 ? 6.224 13.248 -26.708 1.00 65.50 297 PHE A O 1
ATOM 2424 N N . VAL A 1 298 ? 4.581 14.764 -26.536 1.00 63.19 298 VAL A N 1
ATOM 2425 C CA . VAL A 1 298 ? 3.461 13.808 -26.517 1.00 63.19 298 VAL A CA 1
ATOM 2426 C C . VAL A 1 298 ? 3.533 12.820 -27.690 1.00 63.19 298 VAL A C 1
ATOM 2428 O O . VAL A 1 298 ? 3.199 11.654 -27.520 1.00 63.19 298 VAL A O 1
ATOM 2431 N N . LEU A 1 299 ? 4.016 13.260 -28.858 1.00 65.69 299 LEU A N 1
ATOM 2432 C CA . LEU A 1 299 ? 4.174 12.418 -30.049 1.00 65.69 299 LEU A CA 1
ATOM 2433 C C . LEU A 1 299 ? 5.336 11.420 -29.939 1.00 65.69 299 LEU A C 1
ATOM 2435 O O . LEU A 1 299 ? 5.168 10.265 -30.314 1.00 65.69 299 LEU A O 1
ATOM 2439 N N . GLU A 1 300 ? 6.487 11.833 -29.400 1.00 70.75 300 GLU A N 1
ATOM 2440 C CA . GLU A 1 300 ? 7.623 10.927 -29.165 1.00 70.75 300 GLU A CA 1
ATOM 2441 C C . GLU A 1 300 ? 7.273 9.903 -28.081 1.00 70.75 300 GLU A C 1
ATOM 2443 O O . GLU A 1 300 ? 7.528 8.714 -28.245 1.00 70.75 300 GLU A O 1
ATOM 2448 N N . LEU A 1 301 ? 6.594 10.346 -27.017 1.00 68.94 301 LEU A N 1
ATOM 2449 C CA . LEU A 1 301 ? 6.096 9.469 -25.961 1.00 68.94 301 LEU A CA 1
ATOM 2450 C C . LEU A 1 301 ? 5.094 8.446 -26.514 1.00 68.94 301 LEU A C 1
ATOM 2452 O O . LEU A 1 301 ? 5.213 7.258 -26.233 1.00 68.94 301 LEU A O 1
ATOM 2456 N N . ALA A 1 302 ? 4.134 8.890 -27.330 1.00 70.06 302 ALA A N 1
ATOM 2457 C CA . ALA A 1 302 ? 3.157 8.006 -27.959 1.00 70.06 302 ALA A CA 1
ATOM 2458 C C . ALA A 1 302 ? 3.816 7.012 -28.929 1.00 70.06 302 ALA A C 1
ATOM 2460 O O . ALA A 1 302 ? 3.436 5.844 -28.938 1.00 70.06 302 ALA A O 1
ATOM 2461 N N . SER A 1 303 ? 4.822 7.445 -29.696 1.00 76.44 303 SER A N 1
ATOM 2462 C CA . SER A 1 303 ? 5.608 6.570 -30.574 1.00 76.44 303 SER A CA 1
ATOM 2463 C C . SER A 1 303 ? 6.366 5.506 -29.776 1.00 76.44 303 SER A C 1
ATOM 2465 O O . SER A 1 303 ? 6.338 4.330 -30.129 1.00 76.44 303 SER A O 1
ATOM 2467 N N . GLU A 1 304 ? 7.007 5.889 -28.670 1.00 76.25 304 GLU A N 1
ATOM 2468 C CA . GLU A 1 304 ? 7.693 4.946 -27.784 1.00 76.25 304 GLU A CA 1
ATOM 24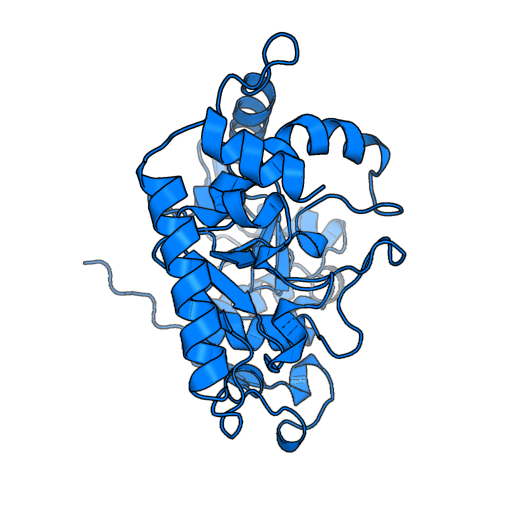69 C C . GLU A 1 304 ? 6.727 3.963 -27.120 1.00 76.25 304 GLU A C 1
ATOM 2471 O O . GLU A 1 304 ? 7.044 2.784 -26.993 1.00 76.25 304 GLU A O 1
ATOM 2476 N N . MET A 1 305 ? 5.532 4.414 -26.729 1.00 71.94 305 MET A N 1
ATOM 2477 C CA . MET A 1 305 ? 4.494 3.528 -26.199 1.00 71.94 305 MET A CA 1
ATOM 2478 C C . MET A 1 305 ? 4.003 2.537 -27.258 1.00 71.94 305 MET A C 1
ATOM 2480 O O . MET A 1 305 ? 3.880 1.358 -26.949 1.00 71.94 305 MET A O 1
ATOM 2484 N N . GLN A 1 306 ? 3.755 2.982 -28.495 1.00 72.25 306 GLN A N 1
ATOM 2485 C CA . GLN A 1 306 ? 3.283 2.122 -29.592 1.00 72.25 306 GLN A CA 1
ATOM 2486 C C . GLN A 1 306 ? 4.260 0.993 -29.923 1.00 72.25 306 GLN A C 1
ATOM 2488 O O . GLN A 1 306 ? 3.829 -0.121 -30.202 1.00 72.25 306 GLN A O 1
ATOM 2493 N N . ASN A 1 307 ? 5.564 1.252 -29.827 1.00 74.50 307 ASN A N 1
ATOM 2494 C CA . ASN A 1 307 ? 6.602 0.247 -30.064 1.00 74.50 307 ASN A CA 1
ATOM 2495 C C . ASN A 1 307 ? 6.703 -0.817 -28.946 1.00 74.50 307 ASN A C 1
ATOM 2497 O O . ASN A 1 307 ? 7.518 -1.731 -29.051 1.00 74.50 307 ASN A O 1
ATOM 2501 N N . ARG A 1 308 ? 5.914 -0.689 -27.869 1.00 71.75 308 ARG A N 1
ATOM 2502 C CA . ARG A 1 308 ? 6.004 -1.475 -26.624 1.00 71.75 308 ARG A CA 1
ATOM 2503 C C . ARG A 1 308 ? 4.703 -2.207 -26.245 1.00 71.75 308 ARG A C 1
ATOM 2505 O O . ARG A 1 308 ? 4.572 -2.652 -25.102 1.00 71.75 308 ARG A O 1
ATOM 2512 N N . VAL A 1 309 ? 3.731 -2.282 -27.162 1.00 61.28 309 VAL A N 1
ATOM 2513 C CA . VAL A 1 309 ? 2.437 -2.991 -27.003 1.00 61.28 309 VAL A CA 1
ATOM 2514 C C . VAL A 1 309 ? 2.490 -4.369 -27.671 1.00 61.28 309 VAL A C 1
ATOM 2516 O O . VAL A 1 309 ? 2.956 -4.444 -28.825 1.00 61.28 309 VAL A O 1
#

Sequence (309 aa):
MYGKPDYPKITLSAHGETGHTELTIPVLKQQSYTGNEPVISSAPANTPCAELGINGVFERLNATLATSQSQESEVLRPGRKTTLHSILEPYVARNDDFGTMPYCTVEEEARKMWRNALMHDRIITTSIPPRRMWDLYTNRVVPSWVGYANNWGDFFVWGISHAWVDKKECMPMPKDTNLDLIRIEMLNLGAQYVWLDVLCLRQEGGKDEYLRLDEWKLDVPTIGWVYQNTRVGRPLHLTPDYFESDRCWFRRAWTLQEINSHTIIGGEAGDDIMDTEVRKVFDKQLAHLWELQKRKFVLELASEMQNRV

Foldseek 3Di:
DPDDDQADKDKDACCQQPVDQLVVQLFVLLGMAIDRALADHQVQLQQFCLVLDLVRLVVVVCNSRVHDDDQQDWDDDVPDTDGVSVQCVVSNVVRPGSLPDSAGPPPVVLVVVVVVQADPLDRPDLLRDFQWWQFLRSRDIDGQVSQCVVPVPPRAEEEEDELFDDPPDPDDADPPDDVSSVSSNVVNVVDRIYDDCVRRQDDPPDPPCVCRVVSCSRCVSSVLNNLAHEYEYEDPQDDPCLCVDLSNLLLALCNLSNADPHYDYPPDGPPPPRDPVSVVVVVVSNVVSVVVNVVPPVVVSVVSSVSRD

Radius of gyration: 21.15 Å; Cα contacts (8 Å, |Δi|>4): 448; chains: 1; bounding box: 51×41×57 Å

Solvent-accessible surface area (backbone atoms only — not comparable to full-atom values): 17682 Å² total; per-residue (Å²): 132,84,75,78,78,86,30,64,77,44,73,50,40,30,36,82,67,69,70,46,62,46,91,78,47,65,27,60,50,30,26,46,29,76,46,49,54,68,60,47,59,59,71,67,18,62,37,40,21,51,81,44,33,70,66,44,48,49,54,50,50,24,64,48,64,64,47,85,77,57,62,78,41,72,44,84,46,96,96,45,86,43,37,48,48,77,61,44,49,62,39,29,74,68,47,37,35,52,32,66,60,85,66,71,89,47,58,65,61,51,50,49,53,62,57,68,24,50,56,93,92,34,77,77,54,62,90,46,79,62,72,30,25,34,33,55,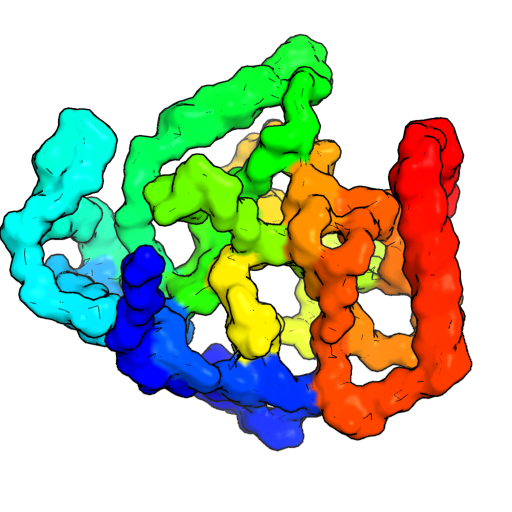33,38,71,34,77,39,56,39,47,49,53,43,76,77,34,90,80,75,69,71,46,32,17,54,45,72,50,70,52,58,102,83,46,97,68,60,79,54,93,93,58,53,70,65,37,51,44,26,29,40,47,65,72,68,49,51,35,33,35,40,64,88,71,37,45,77,49,88,94,40,88,70,44,88,49,33,69,68,51,42,71,51,52,58,82,25,45,42,48,43,17,66,64,32,29,37,36,53,51,76,79,67,49,79,63,38,76,76,36,87,50,20,52,88,58,38,40,60,42,75,44,53,59,50,96,52,65,42,79,36,66,64,28,84,83,60,72,60,47,70,66,45,48,51,52,51,54,51,55,52,51,53,52,50,56,54,60,74,66,63,46,65,66,61,54,50,52,56,28,62,77,28,112